Protein AF-A0AAR5PBX4-F1 (afdb_monomer_lite)

Radius of gyration: 33.18 Å; chains: 1; bounding box: 90×48×96 Å

Organism: Dendroctonus ponderosae (NCBI:txid77166)

Secondary structure (DSSP, 8-state):
-HHHHHHHHHHHHHHHHHHHTTPPTTPPPPHHHHHHHHHHHHHHHHHHHHHHHHHHHHHT--PPP---SEEEEEEEETTTEEEEEEEEETTT-EEPPHHHHHHHHHHHTT-HHHHHHHHH--GGG-EEEEE-SB-SS-----HHHHHHHHHHHHSSS-EEEEEEEEEEEE-GGG-EEEEEEEEEEEEPSSS-HHHHHHHHHHH-SS---PPEEEEEEEESEEEE-TT--EEE--------TT-SS-----------TT-PPPPTTTEEEEEEEEEESSSEEEEEEE---TT-HHIIIIITT-TT--SSSEEEEE-

pLDDT: mean 83.47, std 14.55, range [31.22, 96.56]

Structure (mmCIF, N/CA/C/O backbone):
data_AF-A0AAR5PBX4-F1
#
_entry.id   AF-A0AAR5PBX4-F1
#
loop_
_atom_site.group_PDB
_atom_site.id
_atom_site.type_symbol
_atom_site.label_atom_id
_atom_site.label_alt_id
_atom_site.label_comp_id
_atom_site.label_asym_id
_atom_site.label_entity_id
_atom_site.label_seq_id
_atom_site.pdbx_PDB_ins_code
_atom_site.Cartn_x
_atom_site.Cartn_y
_atom_site.Cartn_z
_atom_site.occupancy
_atom_site.B_iso_or_equiv
_atom_site.auth_seq_id
_atom_site.auth_comp_id
_atom_site.auth_asym_id
_atom_site.auth_atom_id
_atom_site.pdbx_PDB_model_num
ATOM 1 N N . MET A 1 1 ? 57.661 30.282 -30.628 1.00 68.38 1 MET A N 1
ATOM 2 C CA . MET A 1 1 ? 58.617 29.907 -31.701 1.00 68.38 1 MET A CA 1
ATOM 3 C C . MET A 1 1 ? 58.304 28.512 -32.249 1.00 68.38 1 MET A C 1
ATOM 5 O O . MET A 1 1 ? 58.494 28.300 -33.437 1.00 68.38 1 MET A O 1
ATOM 9 N N . GLU A 1 2 ? 57.758 27.610 -31.424 1.00 81.94 2 GLU A N 1
ATOM 10 C CA . GLU A 1 2 ? 57.456 26.209 -31.765 1.00 81.94 2 GLU A CA 1
ATOM 11 C C . GLU A 1 2 ? 56.313 26.029 -32.789 1.00 81.94 2 GLU A C 1
ATOM 13 O O . GLU A 1 2 ? 56.504 25.307 -33.767 1.00 81.94 2 GLU A O 1
ATOM 18 N N . ASP A 1 3 ? 55.198 26.763 -32.681 1.00 84.25 3 ASP A N 1
ATOM 19 C CA . ASP A 1 3 ? 54.082 26.681 -33.655 1.00 84.25 3 ASP A CA 1
ATOM 20 C C . ASP A 1 3 ? 54.504 27.051 -35.090 1.00 84.25 3 ASP A C 1
ATOM 22 O O . ASP A 1 3 ? 54.085 26.452 -36.086 1.00 84.25 3 ASP A O 1
ATOM 26 N N . VAL A 1 4 ? 55.398 28.039 -35.206 1.00 88.44 4 VAL A N 1
ATOM 27 C CA . VAL A 1 4 ? 55.956 28.470 -36.497 1.00 88.44 4 VAL A CA 1
ATOM 28 C C . VAL A 1 4 ? 56.862 27.380 -37.072 1.00 88.44 4 VAL A C 1
ATOM 30 O O . VAL A 1 4 ? 56.845 27.135 -38.276 1.00 88.44 4 VAL A O 1
ATOM 33 N N . THR A 1 5 ? 57.628 26.683 -36.229 1.00 90.25 5 THR A N 1
ATOM 34 C CA . THR A 1 5 ? 58.467 25.565 -36.683 1.00 90.25 5 THR A CA 1
ATOM 35 C C . THR A 1 5 ? 57.659 24.320 -37.050 1.00 90.25 5 THR A C 1
ATOM 37 O O . THR A 1 5 ? 58.010 23.667 -38.031 1.00 90.25 5 THR A O 1
ATOM 40 N N . GLN A 1 6 ? 56.561 24.023 -36.344 1.00 91.31 6 GLN A N 1
ATOM 41 C CA . GLN A 1 6 ? 55.664 22.902 -36.659 1.00 91.31 6 GLN A CA 1
ATOM 42 C C . GLN A 1 6 ? 54.952 23.114 -37.998 1.00 91.31 6 GLN A C 1
ATOM 44 O O . GLN A 1 6 ? 55.042 22.273 -38.887 1.00 91.31 6 GLN A O 1
ATOM 49 N N . SER A 1 7 ? 54.353 24.288 -38.206 1.00 91.25 7 SER A N 1
ATOM 50 C CA . SER A 1 7 ? 53.682 24.611 -39.475 1.00 91.25 7 SER A CA 1
ATOM 51 C C . SER A 1 7 ? 54.636 24.632 -40.681 1.00 91.25 7 SER A C 1
ATOM 53 O O . SER A 1 7 ? 54.268 24.214 -41.783 1.00 91.25 7 SER A O 1
ATOM 55 N N . LEU A 1 8 ? 55.886 25.079 -40.493 1.00 92.31 8 LEU A N 1
ATOM 56 C CA . LEU A 1 8 ? 56.938 24.980 -41.514 1.00 92.31 8 LEU A CA 1
ATOM 57 C C . LEU A 1 8 ? 57.328 23.527 -41.809 1.00 92.31 8 LEU A C 1
ATOM 59 O O . LEU A 1 8 ? 57.584 23.186 -42.967 1.00 92.31 8 LEU A O 1
ATOM 63 N N . PHE A 1 9 ? 57.390 22.687 -40.778 1.00 93.06 9 PHE A N 1
ATOM 64 C CA . PHE A 1 9 ? 57.696 21.268 -40.912 1.00 93.06 9 PHE A CA 1
ATOM 65 C C . PHE A 1 9 ? 56.586 20.518 -41.660 1.00 93.06 9 PHE A C 1
ATOM 67 O O . PHE A 1 9 ? 56.889 19.813 -42.623 1.00 93.06 9 PHE A O 1
ATOM 74 N N . ASP A 1 10 ? 55.317 20.749 -41.317 1.00 92.88 10 ASP A N 1
ATOM 75 C CA . ASP A 1 10 ? 54.165 20.146 -42.002 1.00 92.88 10 ASP A CA 1
ATOM 76 C C . ASP A 1 10 ? 54.149 20.498 -43.492 1.00 92.88 10 ASP A C 1
ATOM 78 O O . ASP A 1 10 ? 53.984 19.625 -44.347 1.00 92.88 10 ASP A O 1
ATOM 82 N N . ARG A 1 11 ? 54.421 21.768 -43.826 1.00 91.56 11 ARG A N 1
ATOM 83 C CA . ARG A 1 11 ? 54.543 22.211 -45.222 1.00 91.56 11 ARG A CA 1
ATOM 84 C C . ARG A 1 11 ? 55.657 21.490 -45.972 1.00 91.56 11 ARG A C 1
ATOM 86 O O . ARG A 1 11 ? 55.451 21.093 -47.118 1.00 91.56 11 ARG A O 1
ATOM 93 N N . LYS A 1 12 ? 56.830 21.318 -45.354 1.00 92.56 12 LYS A N 1
ATOM 94 C CA . LYS A 1 12 ? 57.932 20.561 -45.969 1.00 92.56 12 LYS A CA 1
ATOM 95 C C . LYS A 1 12 ? 57.562 19.091 -46.161 1.00 92.56 12 LYS A C 1
ATOM 97 O O . LYS A 1 12 ? 57.815 18.543 -47.230 1.00 92.56 12 LYS A O 1
ATOM 102 N N . CYS A 1 13 ? 56.921 18.478 -45.167 1.00 91.25 13 CYS A N 1
ATOM 103 C CA . CYS A 1 13 ? 56.458 17.094 -45.242 1.00 91.25 13 CYS A CA 1
ATOM 104 C C . CYS A 1 13 ? 55.437 16.901 -46.377 1.00 91.25 13 CYS A C 1
ATOM 106 O O . CYS A 1 13 ? 55.539 15.943 -47.147 1.00 91.25 13 CYS A O 1
ATOM 108 N N . GLN A 1 14 ? 54.506 17.847 -46.548 1.00 88.81 14 GLN A N 1
ATOM 109 C CA . GLN A 1 14 ? 53.549 17.831 -47.655 1.00 88.81 14 GLN A CA 1
ATOM 110 C C . GLN A 1 14 ? 54.256 17.922 -49.015 1.00 88.81 14 GLN A C 1
ATOM 112 O O . GLN A 1 14 ? 53.964 17.122 -49.901 1.00 88.81 14 GLN A O 1
ATOM 117 N N . GLN A 1 15 ? 55.226 18.830 -49.169 1.00 87.06 15 GLN A N 1
ATOM 118 C CA . GLN A 1 15 ? 56.005 18.959 -50.407 1.00 87.06 15 GLN A CA 1
ATOM 119 C C . GLN A 1 15 ? 56.801 17.686 -50.732 1.00 87.06 15 GLN A C 1
ATOM 121 O O . GLN A 1 15 ? 56.813 17.244 -51.881 1.00 87.06 15 GLN A O 1
ATOM 126 N N . GLU A 1 16 ? 57.430 17.057 -49.734 1.00 89.00 16 GLU A N 1
ATOM 127 C CA . GLU A 1 16 ? 58.128 15.781 -49.931 1.00 89.00 16 GLU A CA 1
ATOM 128 C C . GLU A 1 16 ? 57.173 14.631 -50.277 1.00 89.00 16 GLU A C 1
ATOM 130 O O . GLU A 1 16 ? 57.507 13.774 -51.100 1.00 89.00 16 GLU A O 1
ATOM 135 N N . SER A 1 17 ? 55.990 14.593 -49.660 1.00 84.44 17 SER A N 1
ATOM 136 C CA . SER A 1 17 ? 54.954 13.595 -49.947 1.00 84.44 17 SER A CA 1
ATOM 137 C C . SER A 1 17 ? 54.417 13.733 -51.374 1.00 84.44 17 SER A C 1
ATOM 139 O O . SER A 1 17 ? 54.301 12.741 -52.100 1.00 84.44 17 SER A O 1
ATOM 141 N N . GLU A 1 18 ? 54.161 14.968 -51.811 1.00 82.81 18 GLU A N 1
ATOM 142 C CA . GLU A 1 18 ? 53.732 15.284 -53.174 1.00 82.81 18 GLU A CA 1
ATOM 143 C C . GLU A 1 18 ? 54.813 14.914 -54.199 1.00 82.81 18 GLU A C 1
ATOM 145 O O . GLU A 1 18 ? 54.495 14.288 -55.214 1.00 82.81 18 GLU A O 1
ATOM 150 N N . ALA A 1 19 ? 56.088 15.196 -53.897 1.00 81.69 19 ALA A N 1
ATOM 151 C CA . ALA A 1 19 ? 57.225 14.837 -54.745 1.00 81.69 19 ALA A CA 1
ATOM 152 C C . ALA A 1 19 ? 57.399 13.315 -54.898 1.00 81.69 19 ALA A C 1
ATOM 154 O O . ALA A 1 19 ? 57.676 12.835 -55.994 1.00 81.69 19 ALA A O 1
ATOM 155 N N . LYS A 1 20 ? 57.194 12.533 -53.828 1.00 83.44 20 LYS A N 1
ATOM 156 C CA . LYS A 1 20 ? 57.260 11.058 -53.873 1.00 83.44 20 LYS A CA 1
ATOM 157 C C . LYS A 1 20 ? 56.093 10.433 -54.645 1.00 83.44 20 LYS A C 1
ATOM 159 O O . LYS A 1 20 ? 56.244 9.346 -55.1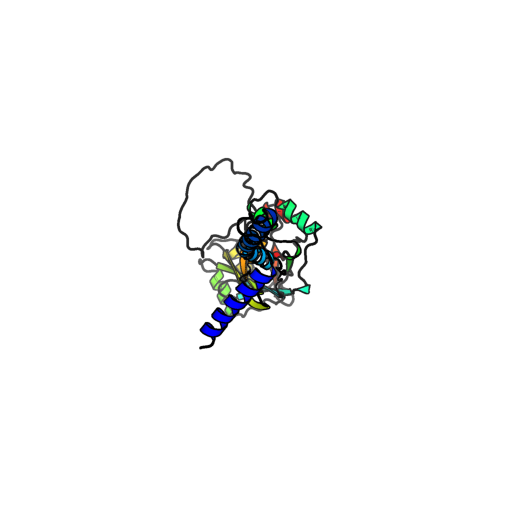98 1.00 83.44 20 LYS A O 1
ATOM 164 N N . CYS A 1 21 ? 54.936 11.096 -54.695 1.00 73.94 21 CYS A N 1
ATOM 165 C CA . CYS A 1 21 ? 53.724 10.551 -55.311 1.00 73.94 21 CYS A CA 1
ATOM 166 C C . CYS A 1 21 ? 53.646 10.689 -56.847 1.00 73.94 21 CYS A C 1
ATOM 168 O O . CYS A 1 21 ? 52.653 10.219 -57.401 1.00 73.94 21 CYS A O 1
ATOM 170 N N . ASN A 1 22 ? 54.630 11.300 -57.532 1.00 65.56 22 ASN A N 1
ATOM 171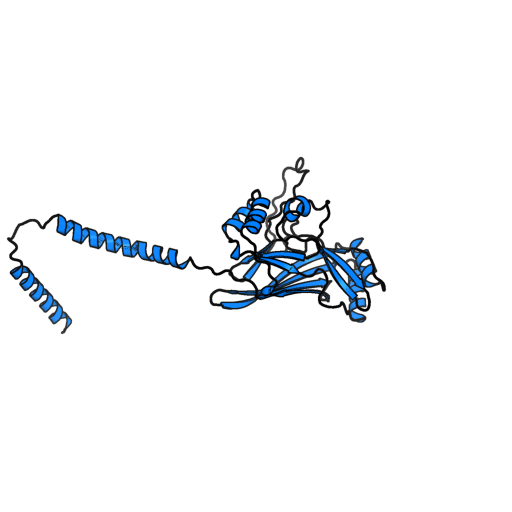 C CA . ASN A 1 22 ? 54.742 11.412 -59.005 1.00 65.56 22 ASN A CA 1
ATOM 172 C C . ASN A 1 22 ? 53.392 11.537 -59.751 1.00 65.56 22 ASN A C 1
ATOM 174 O O . ASN A 1 22 ? 53.111 10.799 -60.698 1.00 65.56 22 ASN A O 1
ATOM 178 N N . ARG A 1 23 ? 52.519 12.455 -59.316 1.00 67.75 23 ARG A N 1
ATOM 179 C CA . ARG A 1 23 ? 51.223 12.680 -59.972 1.00 67.75 23 ARG A CA 1
ATOM 180 C C . ARG A 1 23 ? 51.399 13.652 -61.146 1.00 67.75 23 ARG A C 1
ATOM 182 O O . ARG A 1 23 ? 51.867 14.765 -60.916 1.00 67.75 23 ARG A O 1
ATOM 189 N N . PRO A 1 24 ? 51.022 13.290 -62.386 1.00 71.75 24 PRO A N 1
ATOM 190 C CA . PRO A 1 24 ? 51.078 14.219 -63.512 1.00 71.75 24 PRO A CA 1
ATOM 191 C C . PRO A 1 24 ? 50.060 15.354 -63.321 1.00 71.75 24 PRO A C 1
ATOM 193 O O . PRO A 1 24 ? 48.885 15.119 -63.020 1.00 71.75 24 PRO A O 1
ATOM 196 N N . SER A 1 25 ? 50.509 16.595 -63.500 1.00 71.12 25 SER A N 1
ATOM 197 C CA . SER A 1 25 ? 49.666 17.787 -63.382 1.00 71.12 25 SER A CA 1
ATOM 198 C C . SER A 1 25 ? 48.485 17.729 -64.359 1.00 71.12 25 SER A C 1
ATOM 200 O O . SER A 1 25 ? 48.672 17.513 -65.553 1.00 71.12 25 SER A O 1
ATOM 202 N N . GLY A 1 26 ? 47.262 17.934 -63.856 1.00 72.88 26 GLY A N 1
ATOM 203 C CA . GLY A 1 26 ? 46.041 18.017 -64.672 1.00 72.88 26 GLY A CA 1
ATOM 204 C C . GLY A 1 26 ? 45.193 16.741 -64.767 1.00 72.88 26 GLY A C 1
ATOM 205 O O . GLY A 1 26 ? 44.156 16.771 -65.426 1.00 72.88 26 GLY A O 1
ATOM 206 N N . GLN A 1 27 ? 45.566 15.636 -64.108 1.00 74.62 27 GLN A N 1
ATOM 207 C CA . GLN A 1 27 ? 44.708 14.442 -64.058 1.00 74.62 27 GLN A CA 1
ATOM 208 C C . GLN A 1 27 ? 43.615 14.541 -62.975 1.00 74.62 27 GLN A C 1
ATOM 210 O O . GLN A 1 27 ? 43.890 14.970 -61.850 1.00 74.62 27 GLN A O 1
ATOM 215 N N . PRO A 1 28 ? 42.366 14.124 -63.271 1.00 76.00 28 PRO A N 1
ATOM 216 C CA . PRO A 1 28 ? 41.294 14.115 -62.288 1.00 76.00 28 PRO A CA 1
ATOM 217 C C . PRO A 1 28 ? 41.555 13.053 -61.216 1.00 76.00 28 PRO A C 1
ATOM 219 O O . PRO A 1 28 ? 41.910 11.916 -61.507 1.00 76.00 28 PRO A O 1
ATOM 222 N N . TYR A 1 29 ? 41.320 13.412 -59.956 1.00 75.06 29 TYR A N 1
ATOM 223 C CA . TYR A 1 29 ? 41.393 12.456 -58.853 1.00 75.06 29 TYR A CA 1
ATOM 224 C C . TYR A 1 29 ? 40.363 11.332 -59.011 1.00 75.06 29 TYR A C 1
ATOM 226 O O . TYR A 1 29 ? 39.212 11.601 -59.382 1.00 75.06 29 TYR A O 1
ATOM 234 N N . ASN A 1 30 ? 40.758 10.106 -58.656 1.00 82.56 30 ASN A N 1
ATOM 235 C CA . ASN A 1 30 ? 39.912 8.918 -58.735 1.00 82.56 30 ASN A CA 1
ATOM 236 C C . ASN A 1 30 ? 38.567 9.147 -58.033 1.00 82.56 30 ASN A C 1
ATOM 238 O O . ASN A 1 30 ? 38.501 9.523 -56.859 1.00 82.56 30 ASN A O 1
ATOM 242 N N . ARG A 1 31 ? 37.476 8.897 -58.767 1.00 86.19 31 ARG A N 1
ATOM 243 C CA . ARG A 1 31 ? 36.103 9.074 -58.273 1.00 86.19 31 ARG A CA 1
ATOM 244 C C . ARG A 1 31 ? 35.842 8.254 -57.006 1.00 86.19 31 ARG A C 1
ATOM 246 O O . ARG A 1 31 ? 35.174 8.741 -56.100 1.00 86.19 31 ARG A O 1
ATOM 253 N N . THR A 1 32 ? 36.404 7.050 -56.931 1.00 87.69 32 THR A N 1
ATOM 254 C CA . THR A 1 32 ? 36.305 6.149 -55.775 1.00 87.69 32 THR A CA 1
ATOM 255 C C . THR A 1 32 ? 36.906 6.767 -54.520 1.00 87.69 32 THR A C 1
ATOM 257 O O . THR A 1 32 ? 36.264 6.784 -53.477 1.00 87.69 32 THR A O 1
ATOM 260 N N . THR A 1 33 ? 38.099 7.350 -54.622 1.00 86.81 33 THR A N 1
ATOM 261 C CA . THR A 1 33 ? 38.780 7.938 -53.468 1.00 86.81 33 THR A CA 1
ATOM 262 C C . THR A 1 33 ? 38.102 9.234 -53.006 1.00 86.81 33 THR A C 1
ATOM 264 O O . THR A 1 33 ? 38.006 9.474 -51.807 1.00 86.81 33 THR A O 1
ATOM 267 N N . LYS A 1 34 ? 37.534 10.028 -53.928 1.00 88.31 34 LYS A N 1
ATOM 268 C CA . LYS A 1 34 ? 36.665 11.176 -53.590 1.00 88.31 34 LYS A CA 1
ATOM 269 C C . LYS A 1 34 ? 35.431 10.748 -52.793 1.00 88.31 34 LYS A C 1
ATOM 271 O O . LYS A 1 34 ? 35.112 11.368 -51.782 1.00 88.31 34 LYS A O 1
ATOM 276 N N . LEU A 1 35 ? 34.757 9.691 -53.245 1.00 92.62 35 LEU A N 1
ATOM 277 C CA . LEU A 1 35 ? 33.556 9.181 -52.590 1.00 92.62 35 LEU A CA 1
ATOM 278 C C . LEU A 1 35 ? 33.870 8.542 -51.233 1.00 92.62 35 LEU A C 1
ATOM 280 O O . LEU A 1 35 ? 33.089 8.704 -50.308 1.00 92.62 35 LEU A O 1
ATOM 284 N N . LEU A 1 36 ? 35.016 7.870 -51.093 1.00 95.06 36 LEU A N 1
ATOM 285 C CA . LEU A 1 36 ? 35.439 7.269 -49.827 1.00 95.06 36 LEU A CA 1
ATOM 286 C C . LEU A 1 36 ? 35.757 8.338 -48.780 1.00 95.06 36 LEU A C 1
ATOM 288 O O . LEU A 1 36 ? 35.242 8.261 -47.672 1.00 95.06 36 LEU A O 1
ATOM 292 N N . VAL A 1 37 ? 36.553 9.357 -49.129 1.00 94.12 37 VAL A N 1
ATOM 293 C CA . VAL A 1 37 ? 36.900 10.436 -48.187 1.00 94.12 37 VAL A CA 1
ATOM 294 C C . VAL A 1 37 ? 35.655 11.238 -47.801 1.00 94.12 37 VAL A C 1
ATOM 296 O O . VAL A 1 37 ? 35.414 11.459 -46.618 1.00 94.12 37 VAL A O 1
ATOM 299 N N . GLY A 1 38 ? 34.827 11.623 -48.779 1.00 94.69 38 GLY A N 1
ATOM 300 C CA . GLY A 1 38 ? 33.575 12.334 -48.508 1.00 94.69 38 GLY A CA 1
ATOM 301 C C . GLY A 1 38 ? 32.567 11.485 -47.729 1.00 94.69 38 GLY A C 1
ATOM 302 O O . GLY A 1 38 ? 31.945 11.978 -46.795 1.00 94.69 38 GLY A O 1
ATOM 303 N N . GLY A 1 39 ? 32.445 10.201 -48.069 1.00 95.94 39 GLY A N 1
ATOM 304 C CA . GLY A 1 39 ? 31.554 9.255 -47.402 1.00 95.94 39 GLY A CA 1
ATOM 305 C C . GLY A 1 39 ? 31.975 8.956 -45.968 1.00 95.94 39 GLY A C 1
ATOM 306 O O . GLY A 1 39 ? 31.119 8.899 -45.094 1.00 95.94 39 GLY A O 1
ATOM 307 N N . LEU A 1 40 ? 33.278 8.838 -45.699 1.00 96.25 40 LEU A N 1
ATOM 308 C CA . LEU A 1 40 ? 33.800 8.658 -44.345 1.00 96.25 40 LEU A CA 1
ATOM 309 C C . LEU A 1 40 ? 33.544 9.899 -43.482 1.00 96.25 40 LEU A C 1
ATOM 311 O O . LEU A 1 40 ? 33.076 9.760 -42.357 1.00 96.25 40 LEU A O 1
ATOM 315 N N . LEU A 1 41 ? 33.772 11.104 -44.016 1.00 96.12 41 LEU A N 1
ATOM 316 C CA . LEU A 1 41 ? 33.452 12.350 -43.307 1.00 96.12 41 LEU A CA 1
ATOM 317 C C . LEU A 1 41 ? 31.948 12.489 -43.043 1.00 96.12 41 LEU A C 1
ATOM 319 O O . LEU A 1 41 ? 31.546 12.857 -41.942 1.00 96.12 41 LEU A O 1
ATOM 323 N N . PHE A 1 42 ? 31.116 12.158 -44.031 1.00 96.38 42 PHE A N 1
ATOM 324 C CA . PHE A 1 42 ? 29.662 12.193 -43.895 1.00 96.38 42 PHE A CA 1
ATOM 325 C C . PHE A 1 42 ? 29.152 11.164 -42.877 1.00 96.38 42 PHE A C 1
ATOM 327 O O . PHE A 1 42 ? 28.313 11.489 -42.040 1.00 96.38 42 PHE A O 1
ATOM 334 N N . MET A 1 43 ? 29.693 9.944 -42.898 1.00 96.00 43 MET A N 1
ATOM 335 C CA . MET A 1 43 ? 29.360 8.897 -41.933 1.00 96.00 43 MET A CA 1
ATOM 336 C C . MET A 1 43 ? 29.769 9.300 -40.516 1.00 96.00 43 MET A C 1
ATOM 338 O O . MET A 1 43 ? 28.950 9.181 -39.611 1.00 96.00 43 MET A O 1
ATOM 342 N N . LEU A 1 44 ? 30.982 9.832 -40.323 1.00 96.00 44 LEU A N 1
ATOM 343 C CA . LEU A 1 44 ? 31.431 10.320 -39.015 1.00 96.00 44 LEU A CA 1
ATOM 344 C C . LEU A 1 44 ? 30.513 11.421 -38.480 1.00 96.00 44 LEU A C 1
ATOM 346 O O . LEU A 1 44 ? 30.146 11.383 -37.310 1.00 96.00 44 LEU A O 1
ATOM 350 N N . LEU A 1 45 ? 30.091 12.353 -39.338 1.00 96.00 45 LEU A N 1
ATOM 351 C CA . LEU A 1 45 ? 29.151 13.408 -38.962 1.00 96.00 45 LEU A CA 1
ATOM 352 C C . LEU A 1 45 ? 27.810 12.825 -38.503 1.00 96.00 45 LEU A C 1
ATOM 354 O O . LEU A 1 45 ? 27.314 13.198 -37.442 1.00 96.00 45 LEU A O 1
ATOM 358 N N . ILE A 1 46 ? 27.244 11.880 -39.261 1.00 96.44 46 ILE A N 1
ATOM 359 C CA . ILE A 1 46 ? 26.015 11.180 -38.865 1.00 96.44 46 ILE A CA 1
ATOM 360 C C . ILE A 1 46 ? 26.222 10.445 -37.541 1.00 96.44 46 ILE A C 1
ATOM 362 O O . ILE A 1 46 ? 25.379 10.533 -36.652 1.00 96.44 46 ILE A O 1
ATOM 366 N N . MET A 1 47 ? 27.344 9.745 -37.381 1.00 95.25 47 MET A N 1
ATOM 367 C CA . MET A 1 47 ? 27.641 8.999 -36.166 1.00 95.25 47 MET A CA 1
ATOM 368 C C . MET A 1 47 ? 27.712 9.934 -34.956 1.00 95.25 47 MET A C 1
ATOM 370 O O . MET A 1 47 ? 27.077 9.639 -33.956 1.00 95.25 47 MET A O 1
ATOM 374 N N . THR A 1 48 ? 28.384 11.086 -35.034 1.00 94.94 48 THR A N 1
ATOM 375 C CA . THR A 1 48 ? 28.425 12.051 -33.919 1.00 94.94 48 THR A CA 1
ATOM 376 C C . THR A 1 48 ? 27.039 12.576 -33.538 1.00 94.94 48 THR A C 1
ATOM 378 O O . THR A 1 48 ? 26.810 12.864 -32.366 1.00 94.94 48 THR A O 1
ATOM 381 N N . LEU A 1 49 ? 26.105 12.666 -34.490 1.00 94.81 49 LEU A N 1
ATOM 382 C CA . LEU A 1 49 ? 24.729 13.080 -34.212 1.00 94.81 49 LEU A CA 1
ATOM 383 C C . LEU A 1 49 ? 23.871 11.949 -33.634 1.00 94.81 49 LEU A C 1
ATOM 385 O O . LEU A 1 49 ? 23.131 12.195 -32.691 1.00 94.81 49 LEU A O 1
ATOM 389 N N . ILE A 1 50 ? 23.953 10.725 -34.168 1.00 94.50 50 ILE A N 1
ATOM 390 C CA . ILE A 1 50 ? 23.057 9.619 -33.776 1.00 94.50 50 ILE A CA 1
ATOM 391 C C . ILE A 1 50 ? 23.612 8.815 -32.587 1.00 94.50 50 ILE A C 1
ATOM 393 O O . ILE A 1 50 ? 22.855 8.357 -31.736 1.00 94.50 50 ILE A O 1
ATOM 397 N N . PHE A 1 51 ? 24.931 8.667 -32.471 1.00 93.88 51 PHE A N 1
ATOM 398 C CA . PHE A 1 51 ? 25.580 7.959 -31.364 1.00 93.88 51 PHE A CA 1
ATOM 399 C C . PHE A 1 51 ? 25.146 8.419 -29.960 1.00 93.88 51 PHE A C 1
ATOM 401 O O . PHE A 1 51 ? 24.857 7.540 -29.146 1.00 93.88 51 PHE A O 1
ATOM 408 N N . PRO A 1 52 ? 25.028 9.728 -29.640 1.00 89.94 52 PRO A N 1
ATOM 409 C CA . PRO A 1 52 ? 24.525 10.141 -28.329 1.00 89.94 52 PRO A CA 1
ATOM 410 C C . PRO A 1 52 ? 23.085 9.668 -28.067 1.00 89.94 52 PRO A C 1
ATOM 412 O O . PRO A 1 52 ? 22.781 9.278 -26.942 1.00 89.94 52 PRO A O 1
ATOM 415 N N . PHE A 1 53 ? 22.221 9.608 -29.087 1.00 89.50 53 PHE A N 1
ATOM 416 C CA . PHE A 1 53 ? 20.868 9.056 -28.943 1.00 89.50 53 PHE A CA 1
ATOM 417 C C . PHE A 1 53 ? 20.881 7.540 -28.729 1.00 89.50 53 PHE A C 1
ATOM 419 O O . PHE A 1 53 ? 20.135 7.037 -27.891 1.00 89.50 53 PHE A O 1
ATOM 426 N N . PHE A 1 54 ? 21.763 6.811 -29.420 1.00 88.06 54 PHE A N 1
ATOM 427 C CA . PHE A 1 54 ? 21.945 5.377 -29.178 1.00 88.06 54 PHE A CA 1
ATOM 428 C C . PHE A 1 54 ? 22.402 5.093 -27.744 1.00 88.06 54 PHE A C 1
ATOM 430 O O . PHE A 1 54 ? 21.864 4.194 -27.100 1.00 88.06 54 PHE A O 1
ATOM 437 N N . LEU A 1 55 ? 23.354 5.871 -27.219 1.00 87.06 55 LEU A N 1
ATOM 438 C CA . LEU A 1 55 ? 23.800 5.726 -25.831 1.00 87.06 55 LEU A CA 1
ATOM 439 C C . LEU A 1 55 ? 22.686 6.043 -24.828 1.00 87.06 55 LEU A C 1
ATOM 441 O O . LEU A 1 55 ? 22.525 5.311 -23.853 1.00 87.06 55 LEU A O 1
ATOM 445 N N . PHE A 1 56 ? 21.895 7.089 -25.075 1.00 84.31 56 PHE A N 1
ATOM 446 C CA . PHE A 1 56 ? 20.753 7.422 -24.222 1.00 84.31 56 PHE A CA 1
ATOM 447 C C . PHE A 1 56 ? 19.701 6.302 -24.207 1.00 84.31 56 PHE A C 1
ATOM 449 O O . PHE A 1 56 ? 19.208 5.923 -23.143 1.00 84.31 56 PHE A O 1
ATOM 456 N N . SER A 1 57 ? 19.423 5.708 -25.372 1.00 81.00 57 SER A N 1
ATOM 457 C CA . SER A 1 57 ? 18.526 4.555 -25.483 1.00 81.00 57 SER A CA 1
ATOM 458 C C . SER A 1 57 ? 19.043 3.340 -24.710 1.00 81.00 57 SER A C 1
ATOM 460 O O . SER A 1 57 ? 18.249 2.644 -24.092 1.00 81.00 57 SER A O 1
ATOM 462 N N . LEU A 1 58 ? 20.356 3.088 -24.712 1.00 76.88 58 LEU A N 1
ATOM 463 C CA . LEU A 1 58 ? 20.958 1.975 -23.969 1.00 76.88 58 LEU A CA 1
ATOM 464 C C . LEU A 1 58 ? 20.923 2.207 -22.452 1.00 76.88 58 LEU A C 1
ATOM 466 O O . LEU A 1 58 ? 20.660 1.272 -21.694 1.00 76.88 58 LEU A O 1
ATOM 470 N N . SER A 1 59 ? 21.140 3.449 -22.010 1.00 66.56 59 SER A N 1
ATOM 471 C CA . SER A 1 59 ? 21.192 3.814 -20.587 1.00 66.56 59 SER A CA 1
ATOM 472 C C . SER A 1 59 ? 19.867 3.617 -19.842 1.00 66.56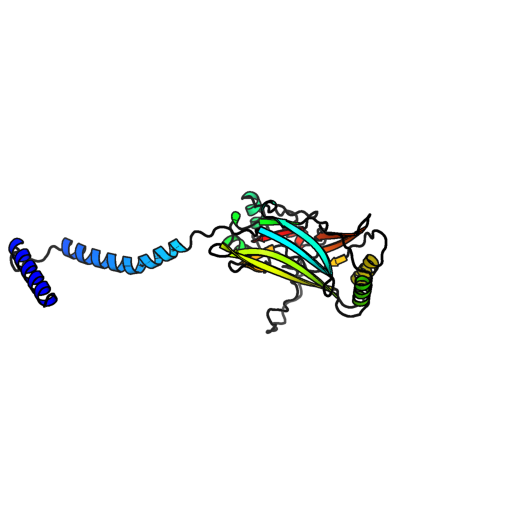 59 SER A C 1
ATOM 474 O O . SER A 1 59 ? 19.875 3.582 -18.615 1.00 66.56 59 SER A O 1
ATOM 476 N N . SER A 1 60 ? 18.742 3.486 -20.546 1.00 59.28 60 SER A N 1
ATOM 477 C CA . SER A 1 60 ? 17.414 3.358 -19.928 1.00 59.28 60 SER A CA 1
ATOM 478 C C . SER A 1 60 ? 17.005 1.907 -19.625 1.00 59.28 60 SER A C 1
ATOM 480 O O . SER A 1 60 ? 15.866 1.670 -19.239 1.00 59.28 60 SER A O 1
ATOM 482 N N . THR A 1 6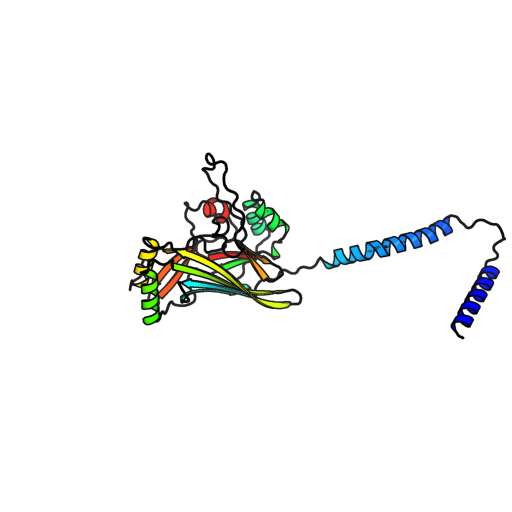1 ? 17.899 0.923 -19.791 1.00 54.81 61 THR A N 1
ATOM 483 C CA . THR A 1 61 ? 17.476 -0.482 -19.994 1.00 54.81 61 THR A CA 1
ATOM 484 C C . THR A 1 61 ? 17.754 -1.454 -18.841 1.00 54.81 61 THR A C 1
ATOM 486 O O . THR A 1 61 ? 17.686 -2.660 -19.046 1.00 54.81 61 THR A O 1
ATOM 489 N N . VAL A 1 62 ? 18.044 -1.001 -17.617 1.00 55.22 62 VAL A N 1
ATOM 490 C CA . VAL A 1 62 ? 18.141 -1.933 -16.471 1.00 55.22 62 VAL A CA 1
ATOM 491 C C . VAL A 1 62 ? 17.499 -1.327 -15.224 1.00 55.22 62 VAL A C 1
ATOM 493 O O . VAL A 1 62 ? 18.179 -0.858 -14.315 1.00 55.22 62 VAL A O 1
ATOM 496 N N . GLY A 1 63 ? 16.166 -1.298 -15.198 1.00 64.94 63 GLY A N 1
ATOM 497 C CA . GLY A 1 63 ? 15.429 -1.181 -13.940 1.00 64.94 63 GLY A CA 1
ATOM 498 C C . GLY A 1 63 ? 15.462 -2.532 -13.229 1.00 64.94 63 GLY A C 1
ATOM 499 O O . GLY A 1 63 ? 15.186 -3.549 -13.857 1.00 64.94 63 GLY A O 1
ATOM 500 N N . ILE A 1 64 ? 15.858 -2.550 -11.959 1.00 75.69 64 ILE A N 1
ATOM 501 C CA . ILE A 1 64 ? 15.743 -3.727 -11.091 1.00 75.69 64 ILE A CA 1
ATOM 502 C C . ILE A 1 64 ? 14.507 -3.494 -10.226 1.00 75.69 64 ILE A C 1
ATOM 504 O O . ILE A 1 64 ? 14.403 -2.418 -9.638 1.00 75.69 64 ILE A O 1
ATOM 508 N N . ALA A 1 65 ? 13.618 -4.483 -10.129 1.00 81.62 65 ALA A N 1
ATOM 509 C CA . ALA A 1 65 ? 12.444 -4.419 -9.266 1.00 81.62 65 ALA A CA 1
ATOM 510 C C . ALA A 1 65 ? 12.855 -4.165 -7.802 1.00 81.62 65 ALA A C 1
ATOM 512 O O . ALA A 1 65 ? 13.665 -4.900 -7.217 1.00 81.62 65 ALA A O 1
ATOM 513 N N . THR A 1 66 ? 12.312 -3.109 -7.196 1.00 85.19 66 THR A N 1
ATOM 514 C CA . THR A 1 66 ? 12.607 -2.718 -5.811 1.00 85.19 66 THR A CA 1
ATOM 515 C C . THR A 1 66 ? 11.417 -3.010 -4.913 1.00 85.19 66 THR A C 1
ATOM 517 O O . THR A 1 66 ? 10.502 -2.206 -4.799 1.00 85.19 66 THR A O 1
ATOM 520 N N . LEU A 1 67 ? 11.459 -4.153 -4.233 1.00 88.44 67 LEU A N 1
ATOM 521 C CA . LEU A 1 67 ? 10.427 -4.538 -3.270 1.00 88.44 67 LEU A CA 1
ATOM 522 C C . LEU A 1 67 ? 10.705 -3.927 -1.887 1.00 88.44 67 LEU A C 1
ATOM 524 O O . LEU A 1 67 ? 11.869 -3.914 -1.457 1.00 88.44 67 LEU A O 1
ATOM 528 N N . PRO A 1 68 ? 9.669 -3.487 -1.149 1.00 89.75 68 PRO A N 1
ATOM 529 C CA . PRO A 1 68 ? 9.841 -2.986 0.207 1.00 89.75 68 PRO A CA 1
ATOM 530 C C . PRO A 1 68 ? 10.347 -4.089 1.145 1.00 89.75 68 PRO A C 1
ATOM 532 O O . PRO A 1 68 ? 10.003 -5.265 1.022 1.00 89.75 68 PRO A O 1
ATOM 535 N N . HIS A 1 69 ? 11.190 -3.713 2.109 1.00 87.94 69 HIS A N 1
ATOM 536 C CA . HIS A 1 69 ? 11.763 -4.679 3.054 1.00 87.94 69 HIS A CA 1
ATOM 537 C C . HIS A 1 69 ? 10.757 -5.138 4.122 1.00 87.94 69 HIS A C 1
ATOM 539 O O . HIS A 1 69 ? 10.741 -6.309 4.510 1.00 87.94 69 HIS A O 1
ATOM 545 N N . LYS A 1 70 ? 9.936 -4.198 4.593 1.00 92.19 70 LYS A N 1
ATOM 546 C CA . LYS A 1 70 ? 8.882 -4.385 5.587 1.00 92.19 70 LYS A CA 1
ATOM 547 C C . LYS A 1 70 ? 7.702 -3.503 5.188 1.00 92.19 70 LYS A C 1
ATOM 549 O O . LYS A 1 70 ? 7.916 -2.356 4.792 1.00 92.19 70 LYS A O 1
ATOM 554 N N . LEU A 1 71 ? 6.501 -4.050 5.307 1.00 95.38 71 LEU A N 1
ATOM 555 C CA . LEU A 1 71 ? 5.225 -3.359 5.161 1.00 95.38 71 LEU A CA 1
ATOM 556 C C . LEU A 1 71 ? 4.465 -3.500 6.475 1.00 95.38 71 LEU A C 1
ATOM 558 O O . LEU A 1 71 ? 4.207 -4.615 6.926 1.00 95.38 71 LEU A O 1
ATOM 562 N N . GLU A 1 72 ? 4.130 -2.383 7.098 1.00 96.12 72 GLU A N 1
ATOM 563 C CA . GLU A 1 72 ? 3.433 -2.327 8.377 1.00 96.12 72 GLU A CA 1
ATOM 564 C C . GLU A 1 72 ? 2.096 -1.625 8.190 1.00 96.12 72 GLU A C 1
ATOM 566 O O . GLU A 1 72 ? 2.044 -0.492 7.729 1.00 96.12 72 GLU A O 1
ATOM 571 N N . LEU A 1 73 ? 1.023 -2.328 8.520 1.00 96.25 73 LEU A N 1
ATOM 572 C CA . LEU A 1 73 ? -0.341 -1.846 8.483 1.00 96.25 73 LEU A CA 1
ATOM 573 C C . LEU A 1 73 ? -0.782 -1.502 9.905 1.00 96.25 73 LEU A C 1
ATOM 575 O O . LEU A 1 73 ? -0.798 -2.368 10.786 1.00 96.25 73 LEU A O 1
ATOM 579 N N . ALA A 1 74 ? -1.204 -0.260 10.096 1.00 95.75 74 ALA A N 1
ATOM 580 C CA . ALA A 1 74 ? -1.781 0.225 11.335 1.00 95.75 74 ALA A CA 1
ATOM 581 C C . ALA A 1 74 ? -3.155 0.845 11.073 1.00 95.75 74 ALA A C 1
ATOM 583 O O . ALA A 1 74 ? -3.344 1.568 10.095 1.00 95.75 74 ALA A O 1
ATOM 584 N N . ILE A 1 75 ? -4.114 0.588 11.963 1.00 94.56 75 ILE A N 1
ATOM 585 C CA . ILE A 1 75 ? -5.388 1.316 11.973 1.00 94.56 75 ILE A CA 1
ATOM 586 C C . ILE A 1 75 ? -5.503 2.081 13.279 1.00 94.56 75 ILE A C 1
ATOM 588 O O . ILE A 1 75 ? -5.334 1.524 14.369 1.00 94.56 75 ILE A O 1
ATOM 592 N N . TYR A 1 76 ? -5.819 3.359 13.138 1.00 92.75 76 TYR A N 1
ATOM 593 C CA . TYR A 1 76 ? -6.091 4.292 14.209 1.00 92.75 76 TYR A CA 1
ATOM 594 C C . TYR A 1 76 ? -7.584 4.589 14.266 1.00 92.75 76 TYR A C 1
ATOM 596 O O . TYR A 1 76 ? -8.258 4.729 13.245 1.00 92.75 76 TYR A O 1
ATOM 604 N N . MET A 1 77 ? -8.079 4.688 15.487 1.00 89.88 77 MET A N 1
ATOM 605 C CA . MET A 1 77 ? -9.448 5.015 15.834 1.00 89.88 77 MET A CA 1
ATOM 606 C C . MET A 1 77 ? -9.443 6.383 16.528 1.00 89.88 77 MET A C 1
ATOM 608 O O . MET A 1 77 ? -8.751 6.564 17.536 1.00 89.88 77 MET A O 1
ATOM 612 N N . GLY A 1 78 ? -10.189 7.348 15.987 1.00 85.12 78 GLY A N 1
ATOM 613 C CA . GLY A 1 78 ? -10.222 8.718 16.494 1.00 85.12 78 GLY A CA 1
ATOM 614 C C . GLY A 1 78 ? -8.862 9.422 16.400 1.00 85.12 78 GLY A C 1
ATOM 615 O O . GLY A 1 78 ? -8.095 9.224 15.458 1.00 85.12 78 GLY A O 1
ATOM 616 N N . ARG A 1 79 ? -8.541 10.261 17.394 1.00 76.69 79 ARG A N 1
ATOM 617 C CA . ARG A 1 79 ? -7.397 11.192 17.323 1.00 76.69 79 ARG A CA 1
ATOM 618 C C . ARG A 1 79 ? -6.013 10.539 17.384 1.00 76.69 79 ARG A C 1
ATOM 620 O O . ARG A 1 79 ? -5.067 11.140 16.882 1.00 76.69 79 ARG A O 1
ATOM 627 N N . SER A 1 80 ? -5.854 9.357 17.987 1.00 68.81 80 SER A N 1
ATOM 628 C CA . SER A 1 80 ? -4.523 8.722 18.104 1.00 68.81 80 SER A CA 1
ATOM 629 C C . SER A 1 80 ? -4.497 7.287 18.649 1.00 68.81 80 SER 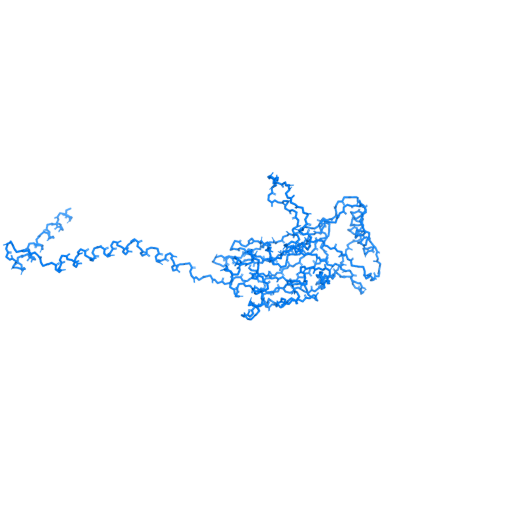A C 1
ATOM 631 O O . SER A 1 80 ? -3.410 6.751 18.872 1.00 68.81 80 SER A O 1
ATOM 633 N N . GLN A 1 81 ? -5.638 6.620 18.861 1.00 87.56 81 GLN A N 1
ATOM 634 C CA . GLN A 1 81 ? -5.619 5.265 19.415 1.00 87.56 81 GLN A CA 1
ATOM 635 C C . GLN A 1 81 ? -5.358 4.238 18.314 1.00 87.56 81 GLN A C 1
ATOM 637 O O . GLN A 1 81 ? -6.231 3.964 17.495 1.00 87.56 81 GLN A O 1
ATOM 642 N N . GLN A 1 82 ? -4.183 3.610 18.326 1.00 92.44 82 GLN A N 1
ATOM 643 C CA . GLN A 1 82 ? -3.920 2.455 17.471 1.00 92.44 82 GLN A CA 1
ATOM 644 C C . GLN A 1 82 ? -4.715 1.247 17.981 1.00 92.44 82 GLN A C 1
ATOM 646 O O . GLN A 1 82 ? -4.643 0.891 19.163 1.00 92.44 82 GLN A O 1
ATOM 651 N N . ILE A 1 83 ? -5.502 0.641 17.098 1.00 92.69 83 ILE A N 1
ATOM 652 C CA . ILE A 1 83 ? -6.352 -0.518 17.406 1.00 92.69 83 ILE A CA 1
ATOM 653 C C . ILE A 1 83 ? -5.867 -1.790 16.715 1.00 92.69 83 ILE A C 1
ATOM 655 O O . ILE A 1 83 ? -6.111 -2.888 17.206 1.00 92.69 83 ILE A O 1
ATOM 659 N N . PHE A 1 84 ? -5.163 -1.655 15.596 1.00 94.69 84 PHE A N 1
ATOM 660 C CA . PHE A 1 84 ? -4.701 -2.783 14.807 1.00 94.69 84 PHE A CA 1
ATOM 661 C C . PHE A 1 84 ? -3.255 -2.565 14.385 1.00 94.69 84 PHE A C 1
ATOM 663 O O . PHE A 1 84 ? -2.875 -1.453 14.009 1.00 94.69 84 PHE A O 1
ATOM 670 N N . GLU A 1 85 ? -2.474 -3.636 14.435 1.00 95.50 85 GLU A N 1
ATOM 671 C CA . GLU A 1 85 ? -1.112 -3.685 13.924 1.00 95.50 85 GLU A CA 1
ATOM 672 C C . GLU A 1 85 ? -0.873 -5.036 13.253 1.00 95.50 85 GLU A C 1
ATOM 674 O O . GLU A 1 85 ? -1.081 -6.091 13.858 1.00 95.50 85 GLU A O 1
ATOM 679 N N . ALA A 1 86 ? -0.405 -5.011 12.012 1.00 95.94 86 ALA A N 1
ATOM 680 C CA . ALA A 1 86 ? 0.114 -6.187 11.334 1.00 95.94 86 ALA A CA 1
ATOM 681 C C . ALA A 1 86 ? 1.300 -5.786 10.467 1.00 95.94 86 ALA A C 1
ATOM 683 O O . ALA A 1 86 ? 1.305 -4.720 9.862 1.00 95.94 86 ALA A O 1
ATOM 684 N N . TYR A 1 87 ? 2.298 -6.652 10.349 1.00 95.50 87 TYR A N 1
ATOM 685 C CA . TYR A 1 87 ? 3.401 -6.421 9.427 1.00 95.50 87 TYR A CA 1
ATOM 686 C C . TYR A 1 87 ? 3.720 -7.666 8.613 1.00 95.50 87 TYR A C 1
ATOM 688 O O . TYR A 1 87 ? 3.469 -8.793 9.036 1.00 95.50 87 TYR A O 1
ATOM 696 N N . VAL A 1 88 ? 4.290 -7.430 7.440 1.00 95.50 88 VAL A N 1
ATOM 697 C CA . VAL A 1 88 ? 4.750 -8.444 6.493 1.00 95.50 88 VAL A CA 1
ATOM 698 C C . VAL A 1 88 ? 6.175 -8.072 6.110 1.00 95.50 88 VAL A C 1
ATOM 700 O O . VAL A 1 88 ? 6.493 -6.896 5.900 1.00 95.50 88 VAL A O 1
ATOM 703 N N . THR A 1 89 ? 7.064 -9.059 6.077 1.00 94.06 89 THR A N 1
ATOM 704 C CA . THR A 1 89 ? 8.458 -8.850 5.676 1.00 94.06 89 THR A CA 1
ATOM 705 C C . THR A 1 89 ? 8.680 -9.305 4.240 1.00 94.06 89 THR A C 1
ATOM 707 O O . THR A 1 89 ? 7.859 -10.015 3.667 1.00 94.06 89 THR A O 1
ATOM 710 N N . ARG A 1 90 ? 9.814 -8.931 3.641 1.00 91.00 90 ARG A N 1
ATOM 711 C CA . ARG A 1 90 ? 10.134 -9.288 2.251 1.00 91.00 90 ARG A CA 1
ATOM 712 C C . ARG A 1 90 ? 10.051 -10.791 1.948 1.00 91.00 90 ARG A C 1
ATOM 714 O O . ARG A 1 90 ? 9.748 -11.141 0.817 1.00 91.00 90 ARG A O 1
ATOM 721 N N . SER A 1 91 ? 10.340 -11.668 2.913 1.00 91.56 91 SER A N 1
ATOM 722 C CA . SER A 1 91 ? 10.247 -13.126 2.719 1.00 91.56 91 SER A CA 1
ATOM 723 C C . SER A 1 91 ? 8.815 -13.648 2.660 1.00 91.56 91 SER A C 1
ATOM 725 O O . SER A 1 91 ? 8.598 -14.738 2.141 1.00 91.56 91 SER A O 1
ATOM 727 N N . ASP A 1 92 ? 7.868 -12.884 3.198 1.00 93.38 92 ASP A N 1
ATOM 728 C CA . ASP A 1 92 ? 6.452 -13.238 3.266 1.00 93.38 92 ASP A CA 1
ATOM 729 C C . ASP A 1 92 ? 5.665 -12.655 2.077 1.00 93.38 92 ASP A C 1
ATOM 731 O O . ASP A 1 92 ? 4.493 -12.976 1.888 1.00 93.38 92 ASP A O 1
ATOM 735 N N . LEU A 1 93 ? 6.305 -11.793 1.273 1.00 94.12 93 LEU A N 1
ATOM 736 C CA . LEU A 1 93 ? 5.738 -11.272 0.033 1.00 94.12 93 LEU A CA 1
ATOM 737 C C . LEU A 1 93 ? 5.625 -12.388 -0.999 1.00 94.12 93 LEU A C 1
ATOM 739 O O . LEU A 1 93 ? 6.592 -13.101 -1.279 1.00 94.12 93 LEU A O 1
ATOM 743 N N . ILE A 1 94 ? 4.447 -12.500 -1.600 1.00 95.38 94 ILE A N 1
ATOM 744 C CA . ILE A 1 94 ? 4.175 -13.508 -2.616 1.00 95.38 94 ILE A CA 1
ATOM 745 C C . ILE A 1 94 ? 4.472 -12.881 -3.974 1.00 95.38 94 ILE A C 1
ATOM 747 O O . ILE A 1 94 ? 3.798 -11.945 -4.403 1.00 95.38 94 ILE A O 1
ATOM 751 N N . GLN A 1 95 ? 5.508 -13.391 -4.637 1.00 93.75 95 GLN A N 1
ATOM 752 C CA . GLN A 1 95 ? 5.796 -13.050 -6.027 1.00 93.75 95 GLN A CA 1
ATOM 753 C C . GLN A 1 95 ? 4.800 -13.762 -6.935 1.00 93.75 95 GLN A C 1
ATOM 755 O O . GLN A 1 95 ? 4.512 -14.944 -6.733 1.00 93.75 95 GLN A O 1
ATOM 760 N N . LEU A 1 96 ? 4.285 -13.039 -7.924 1.00 93.88 96 LEU A N 1
ATOM 761 C CA . LEU A 1 96 ? 3.387 -13.616 -8.912 1.00 93.88 96 LEU A CA 1
ATOM 762 C C . LEU A 1 96 ? 4.146 -14.565 -9.840 1.00 93.88 96 LEU A C 1
ATOM 764 O O . LEU A 1 96 ? 5.294 -14.315 -10.214 1.00 93.88 96 LEU A O 1
ATOM 768 N N . SER A 1 97 ? 3.491 -15.658 -10.220 1.00 95.12 97 SER A N 1
ATOM 769 C CA . SER A 1 97 ? 3.920 -16.458 -11.366 1.00 95.12 97 SER A CA 1
ATOM 770 C C . SER A 1 97 ? 3.433 -15.833 -12.677 1.00 95.12 97 SER A C 1
ATOM 772 O O . SER A 1 97 ? 2.514 -15.013 -12.680 1.00 95.12 97 SER A O 1
ATOM 774 N N . ASP A 1 98 ? 4.008 -16.248 -13.808 1.00 94.19 98 ASP A N 1
ATOM 775 C CA . ASP A 1 98 ? 3.530 -15.813 -15.129 1.00 94.19 98 ASP A CA 1
ATOM 776 C C . ASP A 1 98 ? 2.046 -16.177 -15.347 1.00 94.19 98 ASP A C 1
ATOM 778 O O . ASP A 1 98 ? 1.301 -15.420 -15.964 1.00 94.19 98 ASP A O 1
ATOM 782 N N . GLU A 1 99 ? 1.595 -17.314 -14.803 1.00 94.56 99 GLU A N 1
ATOM 783 C CA . GLU A 1 99 ? 0.189 -17.736 -14.854 1.00 94.56 99 GLU A CA 1
ATOM 784 C C . GLU A 1 99 ? -0.711 -16.828 -14.004 1.00 94.56 99 GLU A C 1
ATOM 786 O O . GLU A 1 99 ? -1.787 -16.436 -14.457 1.00 94.56 99 GLU A O 1
ATOM 791 N N . ASP A 1 100 ? -0.257 -16.449 -12.804 1.00 94.44 100 ASP A N 1
ATOM 792 C CA . ASP A 1 100 ? -0.991 -15.524 -11.934 1.00 94.44 100 ASP A CA 1
ATOM 793 C C . ASP A 1 100 ? -1.103 -14.135 -12.575 1.00 94.44 100 ASP A C 1
ATOM 795 O O . ASP A 1 100 ? -2.166 -13.518 -12.535 1.00 94.44 100 ASP A O 1
ATOM 799 N N . TYR A 1 101 ? -0.028 -13.653 -13.207 1.00 93.25 101 TYR A N 1
ATOM 800 C CA . TYR A 1 101 ? -0.039 -12.377 -13.919 1.00 93.25 101 TYR A CA 1
ATOM 801 C C . TYR A 1 101 ? -1.025 -12.390 -15.088 1.00 93.25 101 TYR A C 1
ATOM 803 O O . TYR A 1 101 ? -1.806 -11.454 -15.221 1.00 93.25 101 TYR A O 1
ATOM 811 N N . LEU A 1 102 ? -1.046 -13.464 -15.887 1.00 93.12 102 LEU A N 1
ATOM 812 C CA . LEU A 1 102 ? -2.017 -13.619 -16.975 1.00 93.12 102 LEU A CA 1
ATOM 813 C C . LEU A 1 102 ? -3.462 -13.677 -16.463 1.00 93.12 102 LEU A C 1
ATOM 815 O O . LEU A 1 102 ? -4.361 -13.154 -17.115 1.00 93.12 102 LEU A O 1
ATOM 819 N N . ASN A 1 103 ? -3.705 -14.306 -15.309 1.00 93.69 103 ASN A N 1
ATOM 820 C CA . ASN A 1 103 ? -5.025 -14.309 -14.675 1.00 93.69 103 ASN A CA 1
ATOM 821 C C . ASN A 1 103 ? -5.450 -12.896 -14.248 1.00 93.69 103 ASN A C 1
ATOM 823 O O . ASN A 1 103 ? -6.582 -12.489 -14.518 1.00 93.69 103 ASN A O 1
ATOM 827 N N . ILE A 1 104 ? -4.545 -12.154 -13.609 1.00 91.56 104 ILE A N 1
ATOM 828 C CA . ILE A 1 104 ? -4.807 -10.792 -13.142 1.00 91.56 104 ILE A CA 1
ATOM 829 C C . ILE A 1 104 ? -5.025 -9.856 -14.335 1.00 91.56 104 ILE A C 1
ATOM 831 O O . ILE A 1 104 ? -6.031 -9.152 -14.353 1.00 91.56 104 ILE A O 1
ATOM 835 N N . SER A 1 105 ? -4.158 -9.887 -15.353 1.00 91.38 105 SER A N 1
ATOM 836 C CA . SER A 1 105 ? -4.315 -9.049 -16.548 1.00 91.38 105 SER A CA 1
ATOM 837 C C . SER A 1 105 ? -5.644 -9.351 -17.245 1.00 91.38 105 SER A C 1
ATOM 839 O O . SER A 1 105 ? -6.461 -8.451 -17.399 1.00 91.38 105 SER A O 1
ATOM 841 N N . ALA A 1 106 ? -5.948 -10.634 -17.492 1.00 90.94 106 ALA A N 1
ATOM 842 C CA . ALA A 1 106 ? -7.186 -11.056 -18.152 1.00 90.94 106 ALA A CA 1
ATOM 843 C C . ALA A 1 106 ? -8.464 -10.640 -17.405 1.00 90.94 106 ALA A C 1
ATOM 845 O O . ALA A 1 106 ? -9.518 -10.458 -18.016 1.00 90.94 106 ALA A O 1
ATOM 846 N N . THR A 1 107 ? -8.390 -10.499 -16.079 1.00 89.38 107 THR A N 1
ATOM 847 C CA . THR A 1 107 ? -9.517 -10.031 -15.258 1.00 89.38 107 THR A CA 1
ATOM 848 C C . THR A 1 107 ? -9.820 -8.550 -15.507 1.00 89.38 107 THR A C 1
ATOM 850 O O . THR A 1 107 ? -10.978 -8.135 -15.426 1.00 89.38 107 THR A O 1
ATOM 853 N N . PHE A 1 108 ? -8.801 -7.763 -15.856 1.00 89.12 108 PHE A N 1
ATOM 854 C CA . PHE A 1 108 ? -8.881 -6.313 -16.013 1.00 89.12 108 PHE A CA 1
ATOM 855 C C . PHE A 1 108 ? -8.690 -5.814 -17.456 1.00 89.12 108 PHE A C 1
ATOM 857 O O . PHE A 1 108 ? -8.758 -4.608 -17.666 1.00 89.12 108 PHE A O 1
ATOM 864 N N . ASP A 1 109 ? -8.565 -6.704 -18.447 1.00 86.06 109 ASP A N 1
ATOM 865 C CA . ASP A 1 109 ? -8.402 -6.391 -19.886 1.00 86.06 109 ASP A CA 1
ATOM 866 C C . ASP A 1 109 ? -9.459 -5.419 -20.464 1.00 86.06 109 ASP A C 1
ATOM 868 O O . ASP A 1 109 ? -9.270 -4.840 -21.529 1.00 86.06 109 ASP A O 1
ATOM 872 N N . ASN A 1 110 ? -10.620 -5.273 -19.814 1.00 83.81 110 ASN A N 1
ATOM 873 C CA . ASN A 1 110 ? -11.688 -4.373 -20.271 1.00 83.81 110 ASN A CA 1
ATOM 874 C C . ASN A 1 110 ? -11.624 -2.970 -19.639 1.00 83.81 110 ASN A C 1
ATOM 876 O O . ASN A 1 110 ? -12.491 -2.145 -19.931 1.00 83.81 110 ASN A O 1
ATOM 880 N N . ILE A 1 111 ? -10.655 -2.706 -18.759 1.00 84.50 111 ILE A N 1
ATOM 881 C CA . ILE A 1 111 ? -10.517 -1.443 -18.030 1.00 84.50 111 ILE A CA 1
ATOM 882 C C . ILE A 1 111 ? -9.323 -0.673 -18.591 1.00 84.50 111 ILE A C 1
ATOM 884 O O . ILE A 1 111 ? -8.172 -1.044 -18.375 1.00 84.50 111 ILE A O 1
ATOM 888 N N . GLU A 1 112 ? -9.592 0.467 -19.230 1.00 84.06 112 GLU A N 1
ATOM 889 C CA . GLU A 1 112 ? -8.560 1.316 -19.851 1.00 84.06 112 GLU A CA 1
ATOM 890 C C . GLU A 1 112 ? -7.480 1.757 -18.845 1.00 84.06 112 GLU A C 1
ATOM 892 O O . GLU A 1 112 ? -6.292 1.817 -19.165 1.00 84.06 112 GLU A O 1
ATOM 897 N N . ALA A 1 113 ? -7.873 2.020 -17.593 1.00 82.31 113 ALA A N 1
ATOM 898 C CA . ALA A 1 113 ? -6.930 2.365 -16.533 1.00 82.31 113 ALA A CA 1
ATOM 899 C C . ALA A 1 113 ? -5.946 1.220 -16.228 1.00 82.31 113 ALA A C 1
ATOM 901 O O . ALA A 1 113 ? -4.784 1.488 -15.920 1.00 82.31 113 ALA A O 1
ATOM 902 N N . ALA A 1 114 ? -6.380 -0.037 -16.335 1.00 87.25 114 ALA A N 1
ATOM 903 C CA . ALA A 1 114 ? -5.563 -1.204 -16.030 1.00 87.25 114 ALA A CA 1
ATOM 904 C C . ALA A 1 114 ? -4.547 -1.509 -17.142 1.00 87.25 114 ALA A C 1
ATOM 906 O O . ALA A 1 114 ? -3.398 -1.822 -16.824 1.00 87.25 114 ALA A O 1
ATOM 907 N N . ASP A 1 115 ? -4.915 -1.316 -18.414 1.00 86.81 115 ASP A N 1
ATOM 908 C CA . ASP A 1 115 ? -4.014 -1.496 -19.566 1.00 86.81 115 ASP A CA 1
ATOM 909 C C . ASP A 1 115 ? -2.722 -0.686 -19.403 1.00 86.81 115 ASP A C 1
ATOM 911 O O . ASP A 1 115 ? -1.614 -1.209 -19.531 1.00 86.81 115 ASP A O 1
ATOM 915 N N . THR A 1 116 ? -2.851 0.588 -19.015 1.00 87.69 116 THR A N 1
ATOM 916 C CA . THR A 1 116 ? -1.686 1.467 -18.814 1.00 87.69 116 THR A CA 1
ATOM 917 C C . THR A 1 116 ? -0.762 0.998 -17.688 1.00 87.69 116 THR A C 1
ATOM 919 O O . THR A 1 116 ? 0.439 1.278 -17.718 1.00 87.69 116 THR A O 1
ATOM 922 N N . ILE A 1 117 ? -1.304 0.285 -16.696 1.00 88.88 117 ILE A N 1
ATOM 923 C CA . ILE A 1 117 ? -0.534 -0.272 -15.585 1.00 88.88 117 ILE A CA 1
ATOM 924 C C . ILE A 1 117 ? 0.170 -1.554 -16.028 1.00 88.88 117 ILE A C 1
ATOM 926 O O . ILE A 1 117 ? 1.375 -1.677 -15.819 1.00 88.88 117 ILE A O 1
ATOM 930 N N . PHE A 1 118 ? -0.520 -2.484 -16.688 1.00 90.25 118 PHE A N 1
ATOM 931 C CA . PHE A 1 118 ? 0.117 -3.723 -17.150 1.00 90.25 118 PHE A CA 1
ATOM 932 C C . PHE A 1 118 ? 1.165 -3.484 -18.248 1.00 90.25 118 PHE A C 1
ATOM 934 O O . PHE A 1 118 ? 2.159 -4.205 -18.295 1.00 90.25 118 PHE A O 1
ATOM 941 N N . ASP A 1 119 ? 1.034 -2.419 -19.045 1.00 88.12 119 ASP A N 1
ATOM 942 C CA . ASP A 1 119 ? 2.083 -1.980 -19.976 1.00 88.12 119 ASP A CA 1
ATOM 943 C C . ASP A 1 119 ? 3.331 -1.426 -19.262 1.00 88.12 119 ASP A C 1
ATOM 945 O O . ASP A 1 119 ? 4.451 -1.511 -19.779 1.00 88.12 119 ASP A O 1
ATOM 949 N N . ALA A 1 120 ? 3.154 -0.829 -18.079 1.00 87.81 120 ALA A N 1
ATOM 950 C CA . ALA A 1 120 ? 4.229 -0.192 -17.323 1.00 87.81 120 ALA A CA 1
ATOM 951 C C . ALA A 1 120 ? 4.979 -1.159 -16.390 1.00 87.81 120 ALA A C 1
ATOM 953 O O . ALA A 1 120 ? 6.177 -0.958 -16.162 1.00 87.81 120 ALA A O 1
ATOM 954 N N . PHE A 1 121 ? 4.299 -2.182 -15.862 1.00 89.38 121 PHE A N 1
ATOM 955 C CA . PHE A 1 121 ? 4.817 -3.090 -14.835 1.00 89.38 121 PHE A CA 1
ATOM 956 C C . PHE A 1 121 ? 4.935 -4.530 -15.336 1.00 89.38 121 PHE A C 1
ATOM 958 O O . PHE A 1 121 ? 4.030 -5.077 -15.969 1.00 89.38 121 PHE A O 1
ATOM 965 N N . LYS A 1 122 ? 6.054 -5.179 -15.004 1.00 89.94 122 LYS A N 1
ATOM 966 C CA . LYS A 1 122 ? 6.275 -6.600 -15.297 1.00 89.94 122 LYS A CA 1
ATOM 967 C C . LYS A 1 122 ? 5.841 -7.470 -14.122 1.00 89.94 122 LYS A C 1
ATOM 969 O O . LYS A 1 122 ? 5.677 -6.990 -13.007 1.00 89.94 122 LYS A O 1
ATOM 974 N N . VAL A 1 123 ? 5.766 -8.781 -14.355 1.00 92.19 123 VAL A N 1
ATOM 975 C CA . VAL A 1 123 ? 5.479 -9.794 -13.320 1.00 92.19 123 VAL A CA 1
ATOM 976 C C . VAL A 1 123 ? 6.374 -9.632 -12.084 1.00 92.19 123 VAL A C 1
ATOM 978 O O . VAL A 1 123 ? 5.900 -9.727 -10.960 1.00 92.19 123 VAL A O 1
ATOM 981 N N . GLU A 1 124 ? 7.663 -9.344 -12.292 1.00 90.75 124 GLU A N 1
ATOM 982 C CA . GLU A 1 124 ? 8.661 -9.188 -11.222 1.00 90.75 124 GLU A CA 1
ATOM 983 C C . GLU A 1 124 ? 8.453 -7.937 -10.353 1.00 90.75 124 GLU A C 1
ATOM 985 O O . GLU A 1 124 ? 8.942 -7.894 -9.221 1.00 90.75 124 GLU A O 1
ATOM 990 N N . ASP A 1 125 ? 7.761 -6.925 -10.883 1.00 90.56 125 ASP A N 1
ATOM 991 C CA . ASP A 1 125 ? 7.494 -5.668 -10.183 1.00 90.56 125 ASP A CA 1
ATOM 992 C C . ASP A 1 125 ? 6.252 -5.779 -9.284 1.00 90.56 125 ASP A C 1
ATOM 994 O O . ASP A 1 125 ? 6.121 -5.030 -8.321 1.00 90.56 125 ASP A O 1
ATOM 998 N N . ILE A 1 126 ? 5.375 -6.754 -9.548 1.00 93.19 126 ILE A N 1
ATOM 999 C CA . ILE A 1 126 ? 4.105 -6.911 -8.844 1.00 93.19 126 ILE A CA 1
ATOM 1000 C C . ILE A 1 126 ? 4.224 -7.979 -7.758 1.00 93.19 126 ILE A C 1
ATOM 1002 O O . ILE A 1 126 ? 4.619 -9.123 -8.004 1.00 93.19 126 ILE A O 1
ATOM 1006 N N . VAL A 1 127 ? 3.818 -7.627 -6.539 1.00 94.94 127 VAL A N 1
ATOM 1007 C CA . VAL A 1 127 ? 3.787 -8.561 -5.407 1.00 94.94 127 VAL A CA 1
ATOM 1008 C C . VAL A 1 127 ? 2.473 -8.506 -4.656 1.00 94.94 127 VAL A C 1
ATOM 1010 O O . VAL A 1 127 ? 1.842 -7.460 -4.516 1.00 94.94 127 VAL A O 1
ATOM 1013 N N . VAL A 1 128 ? 2.082 -9.656 -4.116 1.00 96.31 128 VAL A N 1
ATOM 1014 C CA . VAL A 1 128 ? 0.902 -9.781 -3.267 1.00 96.31 128 VAL A CA 1
ATOM 1015 C C . VAL A 1 128 ? 1.334 -9.742 -1.808 1.00 96.31 128 VAL A C 1
ATOM 1017 O O . VAL A 1 128 ? 2.161 -10.537 -1.349 1.00 96.31 128 VAL A O 1
ATOM 1020 N N . VAL A 1 129 ? 0.754 -8.804 -1.072 1.00 96.31 129 VAL A N 1
ATOM 1021 C CA . VAL A 1 129 ? 0.942 -8.625 0.363 1.00 96.31 129 VAL A CA 1
ATOM 1022 C C . VAL A 1 129 ? -0.253 -9.247 1.072 1.00 96.31 129 VAL A C 1
ATOM 1024 O O . VAL A 1 129 ? -1.391 -8.866 0.807 1.00 96.31 129 VAL A O 1
ATOM 1027 N N . LYS A 1 130 ? -0.006 -10.194 1.981 1.00 95.69 130 LYS A N 1
ATOM 1028 C CA . LYS A 1 130 ? -1.048 -10.818 2.807 1.00 95.69 130 LYS A CA 1
ATOM 1029 C C . LYS A 1 130 ? -0.800 -10.526 4.278 1.00 95.69 130 LYS A C 1
ATOM 1031 O O . LYS A 1 130 ? 0.103 -11.109 4.877 1.00 95.69 130 LYS A O 1
ATOM 1036 N N . TRP A 1 131 ? -1.607 -9.654 4.872 1.00 95.56 131 TRP A N 1
ATOM 1037 C CA . TRP A 1 131 ? -1.588 -9.451 6.319 1.00 95.56 131 TRP A CA 1
ATOM 1038 C C . TRP A 1 131 ? -2.482 -10.467 7.027 1.00 95.56 131 TRP A C 1
ATOM 1040 O O . TRP A 1 131 ? -3.533 -10.870 6.525 1.00 95.56 131 TRP A O 1
ATOM 1050 N N . SER A 1 132 ? -2.063 -10.853 8.234 1.00 93.94 132 SER A N 1
ATOM 1051 C CA . SER A 1 132 ? -2.893 -11.638 9.148 1.00 93.94 132 SER A CA 1
ATOM 1052 C C . SER A 1 132 ? -4.198 -10.890 9.455 1.00 93.94 132 SER A C 1
ATOM 1054 O O . SER A 1 132 ? -4.142 -9.693 9.741 1.00 93.94 132 SER A O 1
ATOM 1056 N N . PRO A 1 133 ? -5.357 -11.574 9.481 1.00 92.50 133 PRO A N 1
ATOM 1057 C CA . PRO A 1 133 ? -6.638 -10.952 9.825 1.00 92.50 133 PRO A CA 1
ATOM 1058 C C . PRO A 1 133 ? -6.707 -10.509 11.291 1.00 92.50 133 PRO A C 1
ATOM 1060 O O . PRO A 1 133 ? -7.474 -9.621 11.643 1.00 92.50 133 PRO A O 1
ATOM 1063 N N . HIS A 1 134 ? -5.922 -11.121 12.179 1.00 93.19 134 HIS A N 1
ATOM 1064 C CA . HIS A 1 134 ? -5.873 -10.750 13.593 1.00 93.19 134 HIS A CA 1
ATOM 1065 C C . HIS A 1 134 ? -4.698 -9.811 13.858 1.00 93.19 134 HIS A C 1
ATOM 1067 O O . HIS A 1 134 ? -3.597 -10.062 13.357 1.00 93.19 134 HIS A O 1
ATOM 1073 N N . SER A 1 135 ? -4.928 -8.794 14.695 1.00 93.56 135 SER A N 1
ATOM 1074 C CA . SER A 1 135 ? -3.882 -7.880 15.159 1.00 93.56 135 SER A CA 1
ATOM 1075 C C . SER A 1 135 ? -2.764 -8.646 15.868 1.00 93.56 135 SER A C 1
ATOM 1077 O O . SER A 1 135 ? -3.020 -9.524 16.697 1.00 93.56 135 SER A O 1
ATOM 1079 N N . MET A 1 136 ? -1.518 -8.291 15.566 1.00 93.12 136 MET A N 1
ATOM 1080 C CA . MET A 1 136 ? -0.331 -8.831 16.232 1.00 93.12 136 MET A CA 1
ATOM 1081 C C . MET A 1 136 ? -0.174 -8.294 17.658 1.00 93.12 136 MET A C 1
ATOM 1083 O O . MET A 1 136 ? 0.483 -8.925 18.488 1.00 93.12 136 MET A O 1
ATOM 1087 N N . THR A 1 137 ? -0.797 -7.154 17.954 1.00 90.88 137 THR A N 1
ATOM 1088 C CA . THR A 1 137 ? -0.837 -6.558 19.287 1.00 90.88 137 THR A CA 1
ATOM 1089 C C . THR A 1 137 ? -2.214 -6.706 19.922 1.00 90.88 137 THR A C 1
ATOM 1091 O O . THR A 1 137 ? -3.257 -6.650 19.264 1.00 90.88 137 THR A O 1
ATOM 1094 N N . THR A 1 138 ? -2.217 -6.911 21.238 1.00 92.06 138 THR A N 1
ATOM 1095 C CA . THR A 1 138 ? -3.439 -6.906 22.041 1.00 92.06 138 THR A CA 1
ATOM 1096 C C . THR A 1 138 ? -3.912 -5.475 22.262 1.00 92.06 138 THR A C 1
ATOM 1098 O O . THR A 1 138 ? -3.104 -4.583 22.517 1.00 92.06 138 THR A O 1
ATOM 1101 N N . TRP A 1 139 ? -5.224 -5.265 22.243 1.00 91.00 139 TRP A N 1
ATOM 1102 C CA . TRP A 1 139 ? -5.839 -3.981 22.542 1.00 91.00 139 TRP A CA 1
ATOM 1103 C C . TRP A 1 139 ? -5.889 -3.750 24.055 1.00 91.00 139 TRP A C 1
ATOM 1105 O O . TRP A 1 139 ? -6.813 -4.200 24.737 1.00 91.00 139 TRP A O 1
ATOM 1115 N N . ASP A 1 140 ? -4.871 -3.063 24.571 1.00 86.75 140 ASP A N 1
ATOM 1116 C CA . ASP A 1 140 ? -4.781 -2.640 25.969 1.00 86.75 140 ASP A CA 1
ATOM 1117 C C . ASP A 1 140 ? -4.926 -1.115 26.054 1.00 86.75 140 ASP A C 1
ATOM 1119 O O . ASP A 1 140 ? -3.977 -0.360 25.845 1.00 86.75 140 ASP A O 1
ATOM 1123 N N . ILE A 1 141 ? -6.159 -0.656 26.276 1.00 87.44 141 ILE A N 1
ATOM 1124 C CA . ILE A 1 141 ? -6.497 0.767 26.365 1.00 87.44 141 ILE A CA 1
ATOM 1125 C C . ILE A 1 141 ? -6.527 1.213 27.828 1.00 87.44 141 ILE A C 1
ATOM 1127 O O . ILE A 1 141 ? -7.132 0.561 28.684 1.00 87.44 141 ILE A O 1
ATOM 1131 N N . SER A 1 142 ? -5.902 2.358 28.117 1.00 88.75 142 SER A N 1
ATOM 1132 C CA . SER A 1 142 ? -5.934 2.926 29.465 1.00 88.75 142 SER A CA 1
ATOM 1133 C C . SER A 1 142 ? -7.372 3.307 29.861 1.00 88.75 142 SER A C 1
ATOM 1135 O O . SER A 1 142 ? -8.151 3.714 28.996 1.00 88.75 142 SER A O 1
ATOM 1137 N N . PRO A 1 143 ? -7.757 3.226 31.150 1.00 89.19 143 PRO A N 1
ATOM 1138 C CA . PRO A 1 143 ? -9.108 3.596 31.574 1.00 89.19 143 PRO A CA 1
ATOM 1139 C C . PRO A 1 143 ? -9.499 5.029 31.186 1.00 89.19 143 PRO A C 1
ATOM 1141 O O . PRO A 1 143 ? -10.615 5.237 30.728 1.00 89.19 143 PRO A O 1
ATOM 1144 N N . GLY A 1 144 ? -8.569 5.987 31.295 1.00 89.94 144 GLY A N 1
ATOM 1145 C CA . GLY A 1 144 ? -8.813 7.381 30.907 1.00 89.94 144 GLY A CA 1
ATOM 1146 C C . GLY A 1 144 ? -8.984 7.552 29.396 1.00 89.94 144 GLY A C 1
ATOM 1147 O O . GLY A 1 144 ? -9.955 8.154 28.959 1.00 89.94 144 GLY A O 1
ATOM 1148 N N . SER A 1 145 ? -8.110 6.937 28.590 1.00 89.50 145 SER A N 1
ATOM 1149 C CA . SER A 1 145 ? -8.240 6.956 27.122 1.00 89.50 145 SER A CA 1
ATOM 1150 C C . SER A 1 145 ? -9.513 6.256 26.647 1.00 89.50 145 SER A C 1
ATOM 1152 O O . SER A 1 145 ? -10.070 6.606 25.614 1.00 89.50 145 SER A O 1
ATOM 1154 N N . LYS A 1 146 ? -9.993 5.258 27.398 1.00 89.00 146 LYS A N 1
ATOM 1155 C CA . LYS A 1 146 ? -11.267 4.597 27.119 1.00 89.00 146 LYS A CA 1
ATOM 1156 C C . LYS A 1 146 ? -12.458 5.523 27.368 1.00 89.00 146 LYS A C 1
ATOM 1158 O O . LYS A 1 146 ? -13.411 5.471 26.599 1.00 89.00 146 LYS A O 1
ATOM 1163 N N . GLU A 1 147 ? -12.431 6.311 28.439 1.00 90.06 147 GLU A N 1
ATOM 1164 C CA . GLU A 1 147 ? -13.475 7.302 28.728 1.00 90.06 147 GLU A CA 1
ATOM 1165 C C . GLU A 1 147 ? -13.486 8.410 27.669 1.00 90.06 147 GLU A C 1
ATOM 1167 O O . GLU A 1 147 ? -14.550 8.699 27.134 1.00 90.06 147 GLU A O 1
ATOM 1172 N N . GLU A 1 148 ? -12.314 8.918 27.280 1.00 89.88 148 GLU A N 1
ATOM 1173 C CA . GLU A 1 148 ? -12.164 9.901 26.194 1.00 89.88 148 GLU A CA 1
ATOM 1174 C C . GLU A 1 148 ? -12.686 9.358 24.855 1.00 89.88 148 GLU A C 1
ATOM 1176 O O . GLU A 1 148 ? -13.465 10.017 24.174 1.00 89.88 148 GLU A O 1
ATOM 1181 N N . LEU A 1 149 ? -12.344 8.112 24.510 1.00 89.56 149 LEU A N 1
ATOM 1182 C CA . LEU A 1 149 ? -12.857 7.460 23.304 1.00 89.56 149 LEU A CA 1
ATOM 1183 C C . LEU A 1 149 ? -14.387 7.330 23.325 1.00 89.56 149 LEU A C 1
ATOM 1185 O O . LEU A 1 149 ? -15.036 7.486 22.295 1.00 89.56 149 LEU A O 1
ATOM 1189 N N . LEU A 1 150 ? -14.972 7.004 24.479 1.00 89.31 150 LEU A N 1
ATOM 1190 C CA . LEU A 1 150 ? -16.425 6.909 24.613 1.00 89.31 150 LEU A CA 1
ATOM 1191 C C . LEU A 1 150 ? -17.097 8.280 24.512 1.00 89.31 150 LEU A C 1
ATOM 1193 O O . LEU A 1 150 ? -18.151 8.368 23.892 1.00 89.31 150 LEU A O 1
ATOM 1197 N N . GLU A 1 151 ? -16.489 9.325 25.070 1.00 89.31 151 GLU A N 1
ATOM 1198 C CA . GLU A 1 151 ? -16.960 10.705 24.937 1.00 89.31 151 GLU A CA 1
ATOM 1199 C C . GLU A 1 151 ? -16.933 11.153 23.467 1.00 89.31 151 GLU A C 1
ATOM 1201 O O . GLU A 1 151 ? -17.950 11.612 22.950 1.00 89.31 151 GLU A O 1
ATOM 1206 N N . ASP A 1 152 ? -15.828 10.907 22.754 1.00 87.81 152 ASP A N 1
ATOM 1207 C CA . ASP A 1 152 ? -15.696 11.198 21.320 1.00 87.81 152 ASP A CA 1
ATOM 1208 C C . ASP A 1 152 ? -16.742 10.455 20.469 1.00 87.81 152 ASP A C 1
ATOM 1210 O O . ASP A 1 152 ? -17.256 10.999 19.490 1.00 87.81 152 ASP A O 1
ATOM 1214 N N . LEU A 1 153 ? -17.087 9.218 20.840 1.00 86.12 153 LEU A N 1
ATOM 1215 C CA . LEU A 1 153 ? -18.115 8.432 20.155 1.00 86.12 153 LEU A CA 1
ATOM 1216 C C . LEU A 1 153 ? -19.544 8.890 20.476 1.00 86.12 153 LEU A C 1
ATOM 1218 O O . LEU A 1 153 ? -20.426 8.739 19.631 1.00 86.12 153 LEU A O 1
ATOM 1222 N N . GLU A 1 154 ? -19.797 9.411 21.675 1.00 85.44 154 GLU A N 1
ATOM 1223 C CA . GLU A 1 154 ? -21.112 9.918 22.089 1.00 85.44 154 GLU A CA 1
ATOM 1224 C C . GLU A 1 154 ? -21.389 11.340 21.569 1.00 85.44 154 GLU A C 1
ATOM 1226 O O . GLU A 1 154 ? -22.554 11.727 21.455 1.00 85.44 154 GLU A O 1
ATOM 1231 N N . ASN A 1 155 ? -20.347 12.085 21.194 1.00 85.00 155 ASN A N 1
ATOM 1232 C CA . ASN A 1 155 ? -20.461 13.398 20.561 1.00 85.00 155 ASN A CA 1
ATOM 1233 C C . ASN A 1 155 ? -21.090 13.320 19.154 1.00 85.00 155 ASN A C 1
ATOM 1235 O O . ASN A 1 155 ? -21.031 12.296 18.473 1.00 85.00 155 ASN A O 1
ATOM 1239 N N . GLU A 1 156 ? -21.691 14.422 18.693 1.00 80.50 156 GLU A N 1
ATOM 1240 C CA . GLU A 1 156 ? -22.301 14.519 17.353 1.00 80.50 156 GLU A CA 1
ATOM 1241 C C . GLU A 1 156 ? -21.271 14.747 16.230 1.00 80.50 156 GLU A C 1
ATOM 1243 O O . GLU A 1 156 ? -21.612 14.634 15.054 1.00 80.50 156 GLU A O 1
ATOM 1248 N N . ASP A 1 157 ? -20.010 15.019 16.573 1.00 82.31 157 ASP A N 1
ATOM 1249 C CA . ASP A 1 157 ? -18.930 15.279 15.617 1.00 82.31 157 ASP A CA 1
ATOM 1250 C C . ASP A 1 157 ? -18.584 14.038 14.769 1.00 82.31 157 ASP A C 1
ATOM 1252 O O . ASP A 1 157 ? -18.746 12.904 15.239 1.00 82.31 157 ASP A O 1
ATOM 1256 N N . PRO A 1 158 ? -18.095 14.202 13.522 1.00 80.69 158 PRO A N 1
ATOM 1257 C CA . PRO A 1 158 ? -17.641 13.084 12.697 1.00 80.69 158 PRO A CA 1
ATOM 1258 C C . PRO A 1 158 ? -16.505 12.327 13.394 1.00 80.69 158 PRO A C 1
ATOM 1260 O O . PRO A 1 158 ? -15.581 12.921 13.948 1.00 80.69 158 PRO A O 1
ATOM 1263 N N . PHE A 1 159 ? -16.593 10.999 13.375 1.00 84.44 159 PHE A N 1
ATOM 1264 C CA . PHE A 1 159 ? -15.624 10.127 14.027 1.00 84.44 159 PHE A CA 1
ATOM 1265 C C . PHE A 1 159 ? -14.801 9.424 12.962 1.00 84.44 159 PHE A C 1
ATOM 1267 O O . PHE A 1 159 ? -15.365 8.765 12.093 1.00 84.44 159 PHE A O 1
ATOM 1274 N N . THR A 1 160 ? -13.482 9.556 13.025 1.00 88.19 160 THR A N 1
ATOM 1275 C CA . THR A 1 160 ? -12.612 9.159 11.921 1.00 88.19 160 THR A CA 1
ATOM 1276 C C . THR A 1 160 ? -11.812 7.902 12.252 1.00 88.19 160 THR A C 1
ATOM 1278 O O . THR A 1 160 ? -11.377 7.672 13.385 1.00 88.19 160 THR A O 1
ATOM 1281 N N . PHE A 1 161 ? -11.616 7.071 11.239 1.00 90.56 161 PHE A N 1
ATOM 1282 C CA . PHE A 1 161 ? -10.673 5.966 11.222 1.00 90.56 161 PHE A CA 1
ATOM 1283 C C . PHE A 1 161 ? -9.565 6.295 10.246 1.00 90.56 161 PHE A C 1
ATOM 1285 O O . PHE A 1 161 ? -9.828 6.753 9.139 1.00 90.56 161 PHE A O 1
ATOM 1292 N N . ARG A 1 162 ? -8.324 6.027 10.631 1.00 92.94 162 ARG A N 1
ATOM 1293 C CA . ARG A 1 162 ? -7.167 6.288 9.780 1.00 92.94 162 ARG A CA 1
ATOM 1294 C C . ARG A 1 162 ? -6.361 5.016 9.610 1.00 92.94 162 ARG A C 1
ATOM 1296 O O . ARG A 1 162 ? -5.881 4.455 10.590 1.00 92.94 162 ARG A O 1
ATOM 1303 N N . LEU A 1 163 ? -6.221 4.572 8.374 1.00 94.38 163 LEU A N 1
ATOM 1304 C CA . LEU A 1 163 ? -5.383 3.452 7.982 1.00 94.38 163 LEU A CA 1
ATOM 1305 C C . LEU A 1 163 ? -4.042 3.993 7.502 1.00 94.38 163 LEU A C 1
ATOM 1307 O O . LEU A 1 163 ? -4.005 4.885 6.661 1.00 94.38 163 LEU A O 1
ATOM 1311 N N . GLU A 1 164 ? -2.951 3.449 8.024 1.00 95.69 164 GLU A N 1
ATOM 1312 C CA . GLU A 1 164 ? -1.596 3.756 7.582 1.00 95.69 164 GLU A CA 1
ATOM 1313 C C . GLU A 1 164 ? -0.882 2.482 7.129 1.00 95.69 164 GLU A C 1
ATOM 1315 O O . GLU A 1 164 ? -0.878 1.478 7.841 1.00 95.69 164 GLU A O 1
ATOM 1320 N N . ILE A 1 165 ? -0.241 2.536 5.961 1.00 96.56 165 ILE A N 1
ATOM 1321 C CA . ILE A 1 165 ? 0.684 1.510 5.475 1.00 96.56 165 ILE A CA 1
ATOM 1322 C C . ILE A 1 165 ? 2.072 2.137 5.412 1.00 96.56 165 ILE A C 1
ATOM 1324 O O . ILE A 1 165 ? 2.357 2.971 4.549 1.00 96.56 165 ILE A O 1
ATOM 1328 N N . GLN A 1 166 ? 2.941 1.740 6.332 1.00 95.88 166 GLN A N 1
ATOM 1329 C CA . GLN A 1 166 ? 4.321 2.201 6.409 1.00 95.88 166 GLN A CA 1
ATOM 1330 C C . GLN A 1 166 ? 5.244 1.208 5.704 1.00 95.88 166 GLN A C 1
ATOM 1332 O O . GLN A 1 166 ? 5.153 -0.004 5.913 1.00 95.88 166 GLN A O 1
ATOM 1337 N N . TYR A 1 167 ? 6.150 1.711 4.871 1.00 94.56 167 TYR A N 1
ATOM 1338 C CA . TYR A 1 167 ? 7.091 0.881 4.125 1.00 94.56 167 TYR A CA 1
ATOM 1339 C C . TYR A 1 167 ? 8.437 1.570 3.921 1.00 94.56 167 TYR A C 1
ATOM 1341 O O . TYR A 1 167 ? 8.555 2.797 3.930 1.00 94.56 167 TYR A O 1
ATOM 1349 N N . THR A 1 168 ? 9.477 0.763 3.718 1.00 91.62 168 THR A N 1
ATOM 1350 C CA . THR A 1 168 ? 10.817 1.254 3.376 1.00 91.62 168 THR A CA 1
ATOM 1351 C C . THR A 1 168 ? 11.037 1.138 1.873 1.00 91.62 168 THR A C 1
ATOM 1353 O O . THR A 1 168 ? 11.193 0.032 1.352 1.00 91.62 168 THR A O 1
ATOM 1356 N N . HIS A 1 169 ? 11.075 2.284 1.194 1.00 88.75 169 HIS A N 1
ATOM 1357 C CA . HIS A 1 169 ? 11.398 2.403 -0.226 1.00 88.75 169 HIS A CA 1
ATOM 1358 C C . HIS A 1 169 ? 12.908 2.363 -0.453 1.00 88.75 169 HIS A C 1
ATOM 1360 O O . HIS A 1 169 ? 13.675 2.910 0.344 1.00 88.75 169 HIS A O 1
ATOM 1366 N N . VAL A 1 170 ? 13.332 1.758 -1.562 1.00 85.75 170 VAL A N 1
ATOM 1367 C CA . VAL A 1 170 ? 14.734 1.735 -1.995 1.00 85.75 170 VAL A CA 1
ATOM 1368 C C . VAL A 1 170 ? 14.839 2.474 -3.325 1.00 85.75 170 VAL A C 1
ATOM 1370 O O . VAL A 1 170 ? 14.494 1.942 -4.373 1.00 85.75 170 VAL A O 1
ATOM 1373 N N . GLY A 1 171 ? 15.318 3.715 -3.276 1.00 79.44 171 GLY A N 1
ATOM 1374 C CA . GLY A 1 171 ? 15.472 4.576 -4.445 1.00 79.44 171 GLY A CA 1
ATOM 1375 C C . GLY A 1 171 ? 16.728 4.286 -5.273 1.00 79.44 171 GLY A C 1
ATOM 1376 O O . GLY A 1 171 ? 17.539 3.400 -4.975 1.00 79.44 171 GLY A O 1
ATOM 1377 N N . HIS A 1 172 ? 16.922 5.092 -6.319 1.00 72.12 172 HIS A N 1
ATOM 1378 C CA . HIS A 1 172 ? 18.071 4.978 -7.216 1.00 72.12 172 HIS A CA 1
ATOM 1379 C C . HIS A 1 172 ? 19.402 5.093 -6.450 1.00 72.12 172 HIS A C 1
ATOM 1381 O O . HIS A 1 172 ? 19.596 6.000 -5.643 1.00 72.12 172 HIS A O 1
ATOM 1387 N N . GLY A 1 173 ? 20.324 4.156 -6.686 1.00 73.56 173 GLY A N 1
ATOM 1388 C CA . GLY A 1 173 ? 21.603 4.091 -5.966 1.00 73.56 173 GLY A CA 1
ATOM 1389 C C . GLY A 1 173 ? 21.539 3.435 -4.578 1.00 73.56 173 GLY A C 1
ATOM 1390 O O . GLY A 1 173 ? 22.544 3.441 -3.871 1.00 73.56 173 GLY A O 1
ATOM 1391 N N . GLY A 1 174 ? 20.397 2.851 -4.190 1.00 77.81 174 GLY A N 1
ATOM 1392 C CA . GLY A 1 174 ? 20.247 2.090 -2.943 1.00 77.81 174 GLY A CA 1
ATOM 1393 C C . GLY A 1 174 ? 19.903 2.935 -1.713 1.00 77.81 174 GLY A C 1
ATOM 1394 O O . GLY A 1 174 ? 19.998 2.442 -0.589 1.00 77.81 174 GLY A O 1
ATOM 1395 N N . GLN A 1 175 ? 19.514 4.199 -1.900 1.00 83.31 175 GLN A N 1
ATOM 1396 C CA . GLN A 1 175 ? 19.077 5.060 -0.804 1.00 83.31 175 GLN A CA 1
ATOM 1397 C C . GLN A 1 175 ? 17.746 4.560 -0.234 1.00 83.31 175 GLN A C 1
ATOM 1399 O O . GLN A 1 175 ? 16.775 4.404 -0.969 1.00 83.31 175 GLN A O 1
ATOM 1404 N N . GLN A 1 176 ? 17.697 4.342 1.079 1.00 88.25 176 GLN A N 1
ATOM 1405 C CA . GLN A 1 176 ? 16.483 3.913 1.769 1.00 88.25 176 GLN A CA 1
ATOM 1406 C C . GLN A 1 176 ? 15.729 5.114 2.339 1.00 88.25 176 GLN A C 1
ATOM 1408 O O . GLN A 1 176 ? 16.337 6.004 2.940 1.00 88.25 176 GLN A O 1
ATOM 1413 N N . SER A 1 177 ? 14.411 5.133 2.174 1.00 88.69 177 SER A N 1
ATOM 1414 C CA . SER A 1 177 ? 13.532 6.123 2.795 1.00 88.69 177 SER A CA 1
ATOM 1415 C C . SER A 1 177 ? 12.271 5.457 3.334 1.00 88.69 177 SER A C 1
ATOM 1417 O O . SER A 1 177 ? 11.685 4.588 2.694 1.00 88.69 177 SER A O 1
ATOM 1419 N N . ASN A 1 178 ? 11.854 5.861 4.533 1.00 92.19 178 ASN A N 1
ATOM 1420 C CA . ASN A 1 178 ? 10.579 5.422 5.089 1.00 92.19 178 ASN A CA 1
ATOM 1421 C C . ASN A 1 178 ? 9.464 6.301 4.525 1.00 92.19 178 ASN A C 1
ATOM 1423 O O . ASN A 1 178 ? 9.574 7.531 4.505 1.00 92.19 178 ASN A O 1
ATOM 1427 N N . ARG A 1 179 ? 8.410 5.652 4.052 1.00 93.50 179 ARG A N 1
ATOM 1428 C CA . ARG A 1 179 ? 7.251 6.257 3.409 1.00 93.50 179 ARG A CA 1
ATOM 1429 C C . ARG A 1 179 ? 5.990 5.708 4.055 1.00 93.50 179 ARG A C 1
ATOM 1431 O O . ARG A 1 179 ? 6.001 4.621 4.631 1.00 93.50 179 ARG A O 1
ATOM 1438 N N . VAL A 1 180 ? 4.925 6.494 3.985 1.00 93.81 180 VAL A N 1
ATOM 1439 C CA . VAL A 1 180 ? 3.636 6.160 4.583 1.00 93.81 180 VAL A CA 1
ATOM 1440 C C . VAL A 1 180 ? 2.556 6.474 3.564 1.00 93.81 180 VAL A C 1
ATOM 1442 O O . VAL A 1 180 ? 2.513 7.580 3.029 1.00 93.81 180 VAL A O 1
ATOM 1445 N N . PHE A 1 181 ? 1.712 5.490 3.290 1.00 94.19 181 PHE A N 1
ATOM 1446 C CA . PHE A 1 181 ? 0.397 5.710 2.707 1.00 94.19 181 PHE A CA 1
ATOM 1447 C C . PHE A 1 181 ? -0.598 5.874 3.853 1.00 94.19 181 PHE A C 1
ATOM 1449 O O . PHE A 1 181 ? -0.567 5.074 4.786 1.00 94.19 181 PHE A O 1
ATOM 1456 N N . ALA A 1 182 ? -1.459 6.884 3.794 1.00 92.75 182 ALA A N 1
ATOM 1457 C CA . ALA A 1 182 ? -2.499 7.099 4.787 1.00 92.75 182 ALA A CA 1
ATOM 1458 C C . ALA A 1 182 ? -3.841 7.327 4.091 1.00 92.75 182 ALA A C 1
ATOM 1460 O O . ALA A 1 182 ? -3.910 8.097 3.137 1.00 92.75 182 ALA A O 1
ATOM 1461 N N . GLN A 1 183 ? -4.889 6.680 4.592 1.00 89.50 183 GLN A N 1
ATOM 1462 C CA . GLN A 1 183 ? -6.265 6.875 4.150 1.00 89.50 183 GLN A CA 1
ATOM 1463 C C . GLN A 1 183 ? -7.157 7.063 5.370 1.00 89.50 183 GLN A C 1
ATOM 1465 O O . GLN A 1 183 ? -7.081 6.292 6.329 1.00 89.50 183 GLN A O 1
ATOM 1470 N N . THR A 1 184 ? -8.022 8.071 5.320 1.00 86.81 184 THR A N 1
ATOM 1471 C CA . THR A 1 184 ? -9.014 8.327 6.366 1.00 86.81 184 THR A CA 1
ATOM 1472 C C . THR A 1 184 ? -10.395 7.904 5.875 1.00 86.81 184 THR A C 1
ATOM 1474 O O . THR A 1 184 ? -10.710 8.023 4.691 1.00 86.81 184 THR A O 1
ATOM 1477 N N . SER A 1 185 ? -11.197 7.373 6.788 1.00 83.25 185 SER A N 1
ATOM 1478 C CA . SER A 1 185 ? -12.597 7.023 6.597 1.00 83.25 185 SER A CA 1
ATOM 1479 C C . SER A 1 185 ? -13.408 7.622 7.733 1.00 83.25 185 SER A C 1
ATOM 1481 O O . SER A 1 185 ? -13.055 7.464 8.904 1.00 83.25 185 SER A O 1
ATOM 1483 N N . ASP A 1 186 ? -14.501 8.291 7.389 1.00 78.44 186 ASP A N 1
ATOM 1484 C CA . ASP A 1 186 ? -15.328 8.990 8.358 1.00 78.44 186 ASP A CA 1
ATOM 1485 C C . ASP A 1 186 ? -16.608 8.201 8.630 1.00 78.44 186 ASP A C 1
ATOM 1487 O O . ASP A 1 186 ? -17.383 7.878 7.726 1.00 78.44 186 ASP A O 1
ATOM 1491 N N . LEU A 1 187 ? -16.882 7.933 9.905 1.00 72.75 187 LEU A N 1
ATOM 1492 C CA . LEU A 1 187 ? -18.220 7.565 10.335 1.00 72.75 187 LEU A CA 1
ATOM 1493 C C . LEU A 1 187 ? -19.089 8.816 10.357 1.00 72.75 187 LEU A C 1
ATOM 1495 O O . LEU A 1 187 ? -18.803 9.778 11.083 1.00 72.75 187 LEU A O 1
ATOM 1499 N N . ALA A 1 188 ? -20.202 8.745 9.626 1.00 67.38 188 ALA A N 1
ATOM 1500 C CA . ALA A 1 188 ? -21.190 9.811 9.589 1.00 67.38 188 ALA A CA 1
ATOM 1501 C C . ALA A 1 188 ? -21.592 10.266 11.015 1.00 67.38 188 ALA A C 1
ATOM 1503 O O . ALA A 1 188 ? -21.685 9.421 11.923 1.00 67.38 188 ALA A O 1
ATOM 1504 N N . PRO A 1 189 ? -21.838 11.577 11.207 1.00 69.19 189 PRO A N 1
ATOM 1505 C CA . PRO A 1 189 ? -22.418 12.141 12.425 1.00 69.19 189 PRO A CA 1
ATOM 1506 C C . PRO A 1 189 ? -23.680 11.401 12.887 1.00 69.19 189 PRO A C 1
ATOM 1508 O O . PRO A 1 189 ? -24.358 10.734 12.102 1.00 69.19 189 PRO A O 1
ATOM 1511 N N . LEU A 1 190 ? -24.014 11.520 14.173 1.00 63.88 190 LEU A N 1
ATOM 1512 C CA . LEU A 1 190 ? -25.237 10.931 14.723 1.00 63.88 190 LEU A CA 1
ATOM 1513 C C . LEU A 1 190 ? -26.497 11.469 14.007 1.00 63.88 190 LEU A C 1
ATOM 1515 O O . LEU A 1 190 ? -26.536 12.643 13.640 1.00 63.88 190 LEU A O 1
ATOM 1519 N N . PRO A 1 191 ? -27.562 10.654 13.856 1.00 61.38 191 PRO A N 1
ATOM 1520 C CA . PRO A 1 191 ? -27.719 9.272 14.317 1.00 61.38 191 PRO A CA 1
ATOM 1521 C C . PRO A 1 191 ? -27.152 8.240 13.323 1.00 61.38 191 PRO A C 1
ATOM 1523 O O . PRO A 1 191 ? -27.577 8.175 12.173 1.00 61.38 191 PRO A O 1
ATOM 1526 N N . ASN A 1 192 ? -26.249 7.370 13.791 1.00 73.75 192 ASN A N 1
ATOM 1527 C CA . ASN A 1 192 ? -25.673 6.285 12.992 1.00 73.75 192 ASN A CA 1
ATOM 1528 C C . ASN A 1 192 ? -25.660 4.970 13.794 1.00 73.75 192 ASN A C 1
ATOM 1530 O O . ASN A 1 192 ? -25.126 4.920 14.905 1.00 73.75 192 ASN A O 1
ATOM 1534 N N . ALA A 1 193 ? -26.246 3.911 13.226 1.00 80.31 193 ALA A N 1
ATOM 1535 C CA . ALA A 1 193 ? -26.285 2.580 13.833 1.00 80.31 193 ALA A CA 1
ATOM 1536 C C . ALA A 1 193 ? -24.876 1.991 14.029 1.00 80.31 193 ALA A C 1
ATOM 1538 O O . ALA A 1 193 ? -24.612 1.387 15.064 1.00 80.31 193 ALA A O 1
ATOM 1539 N N . GLU A 1 194 ? -23.945 2.244 13.103 1.00 80.44 194 GLU A N 1
ATOM 1540 C CA . GLU A 1 194 ? -22.554 1.776 13.197 1.00 80.44 194 GLU A CA 1
ATOM 1541 C C . GLU A 1 194 ? -21.817 2.401 14.385 1.00 80.44 194 GLU A C 1
ATOM 1543 O O . GLU A 1 194 ? -21.063 1.740 15.097 1.00 80.44 194 GLU A O 1
ATOM 1548 N N . ARG A 1 195 ? -22.095 3.677 14.673 1.00 83.19 195 ARG A N 1
ATOM 1549 C CA . ARG A 1 195 ? -21.520 4.366 15.834 1.00 83.19 195 ARG A CA 1
ATOM 1550 C C . ARG A 1 195 ? -22.053 3.792 17.148 1.00 83.19 195 ARG A C 1
ATOM 1552 O O . ARG A 1 195 ? -21.280 3.590 18.080 1.00 83.19 195 ARG A O 1
ATOM 1559 N N . GLN A 1 196 ? -23.350 3.480 17.216 1.00 84.69 196 GLN A N 1
ATOM 1560 C CA . GLN A 1 196 ? -23.928 2.802 18.384 1.00 84.69 196 GLN A CA 1
ATOM 1561 C C . GLN A 1 196 ? -23.340 1.397 18.561 1.00 84.69 196 GLN A C 1
ATOM 1563 O O . GLN A 1 196 ? -22.929 1.051 19.667 1.00 84.69 196 GLN A O 1
ATOM 1568 N N . ASN A 1 197 ? -23.192 0.640 17.470 1.00 86.69 197 ASN A N 1
ATOM 1569 C CA . ASN A 1 197 ? -22.527 -0.663 17.480 1.00 86.69 197 ASN A CA 1
ATOM 1570 C C . ASN A 1 197 ? -21.099 -0.559 18.035 1.00 86.69 197 ASN A C 1
ATOM 1572 O O . ASN A 1 197 ? -20.699 -1.375 18.864 1.00 86.69 197 ASN A O 1
ATOM 1576 N N . LEU A 1 198 ? -20.336 0.461 17.632 1.00 87.69 198 LEU A N 1
ATOM 1577 C CA . LEU A 1 198 ? -18.984 0.695 18.136 1.00 87.69 198 LEU A CA 1
ATOM 1578 C C . LEU A 1 198 ? -18.964 1.016 19.639 1.00 87.69 198 LEU A C 1
ATOM 1580 O O . LEU A 1 198 ? -18.168 0.432 20.379 1.00 87.69 198 LEU A O 1
ATOM 1584 N N . ILE A 1 199 ? -19.862 1.884 20.112 1.00 88.12 199 ILE A N 1
ATOM 1585 C CA . ILE A 1 199 ? -20.014 2.179 21.547 1.00 88.12 199 ILE A CA 1
ATOM 1586 C C . ILE A 1 199 ? -20.314 0.892 22.324 1.00 88.12 199 ILE A C 1
ATOM 1588 O O . ILE A 1 199 ? -19.691 0.633 23.360 1.00 88.12 199 ILE A O 1
ATOM 1592 N N . ASP A 1 200 ? -21.218 0.062 21.806 1.00 88.00 200 ASP A N 1
ATOM 1593 C CA . ASP A 1 200 ? -21.588 -1.210 22.419 1.00 88.00 200 ASP A CA 1
ATOM 1594 C C . ASP A 1 200 ? -20.404 -2.184 22.460 1.00 88.00 200 ASP A C 1
ATOM 1596 O O . ASP A 1 200 ? -20.158 -2.793 23.502 1.00 88.00 200 ASP A O 1
ATOM 1600 N N . ILE A 1 201 ? -19.599 -2.271 21.395 1.00 88.25 201 ILE A N 1
ATOM 1601 C CA . ILE A 1 201 ? -18.378 -3.098 21.339 1.00 88.25 201 ILE A CA 1
ATOM 1602 C C . ILE A 1 201 ? -17.334 -2.639 22.379 1.00 88.25 201 ILE A C 1
ATOM 1604 O O . ILE A 1 201 ? -16.713 -3.461 23.074 1.00 88.25 201 ILE A O 1
ATOM 1608 N N . VAL A 1 202 ? -17.137 -1.325 22.528 1.00 87.75 202 VAL A N 1
ATOM 1609 C CA . VAL A 1 202 ? -16.166 -0.744 23.475 1.00 87.75 202 VAL A CA 1
ATOM 1610 C C . VAL A 1 202 ? -16.637 -0.908 24.931 1.00 87.75 202 VAL A C 1
ATOM 1612 O O . VAL A 1 202 ? -15.825 -1.213 25.825 1.00 87.75 202 VAL A O 1
ATOM 1615 N N . LYS A 1 203 ? -17.943 -0.747 25.191 1.00 86.75 203 LYS A N 1
ATOM 1616 C CA . LYS A 1 203 ? -18.562 -0.938 26.517 1.00 86.75 203 LYS A CA 1
ATOM 1617 C C . LYS A 1 203 ? -18.684 -2.415 26.897 1.00 86.75 203 LYS A C 1
ATOM 1619 O O . LYS A 1 203 ? -18.563 -2.738 28.085 1.00 86.75 203 LYS A O 1
ATOM 1624 N N . ALA A 1 204 ? -18.879 -3.307 25.927 1.00 83.69 204 ALA A N 1
ATOM 1625 C CA . ALA A 1 204 ? -19.042 -4.734 26.160 1.00 83.69 204 ALA A CA 1
ATOM 1626 C C . ALA A 1 204 ? -17.842 -5.331 26.908 1.00 83.69 204 ALA A C 1
ATOM 1628 O O . ALA A 1 204 ? -16.675 -5.062 26.618 1.00 83.69 204 ALA A O 1
ATOM 1629 N N . LYS A 1 205 ? -18.143 -6.175 27.899 1.00 73.81 205 LYS A N 1
ATOM 1630 C CA . LYS A 1 205 ? -17.140 -6.931 28.669 1.00 73.81 205 LYS A CA 1
ATOM 1631 C C . LYS A 1 205 ? -16.890 -8.328 28.101 1.00 73.81 205 LYS A C 1
ATOM 1633 O O . LYS A 1 205 ? -15.919 -8.970 28.485 1.00 73.81 205 LYS A O 1
ATOM 1638 N N . THR A 1 206 ? -17.763 -8.790 27.214 1.00 72.75 206 THR A N 1
ATOM 1639 C CA . THR A 1 206 ? -17.728 -10.108 26.575 1.00 72.75 206 THR A CA 1
ATOM 1640 C C . THR A 1 206 ? -17.581 -9.959 25.069 1.00 72.75 206 THR A C 1
ATOM 1642 O O . THR A 1 206 ? -17.803 -8.873 24.532 1.00 72.75 206 THR A O 1
ATOM 1645 N N . ASP A 1 207 ? -17.225 -11.054 24.402 1.00 72.75 207 ASP A N 1
ATOM 1646 C CA . ASP A 1 207 ? -17.260 -11.137 22.945 1.00 72.75 207 ASP A CA 1
ATOM 1647 C C . ASP A 1 207 ? -18.610 -10.670 22.407 1.00 72.75 207 ASP A C 1
ATOM 1649 O O . ASP A 1 207 ? -19.666 -11.141 22.837 1.00 72.75 207 ASP A O 1
ATOM 1653 N N . THR A 1 208 ? -18.558 -9.737 21.464 1.00 69.31 208 THR A N 1
ATOM 1654 C CA . THR A 1 208 ? -19.712 -9.313 20.678 1.00 69.31 208 THR A CA 1
ATOM 1655 C C . THR A 1 208 ? -19.456 -9.746 19.246 1.00 69.31 208 THR A C 1
ATOM 1657 O O . THR A 1 208 ? -18.394 -9.499 18.686 1.00 69.31 208 THR A O 1
ATOM 1660 N N . SER A 1 209 ? -20.419 -10.444 18.649 1.00 70.00 209 SER A N 1
ATOM 1661 C CA . SER A 1 209 ? -20.376 -10.839 17.236 1.00 70.00 209 SER A CA 1
ATOM 1662 C C . SER A 1 209 ? -20.781 -9.690 16.304 1.00 70.00 209 SER A C 1
ATOM 1664 O O . SER A 1 209 ? -21.245 -9.939 15.195 1.00 70.00 209 SER A O 1
ATOM 1666 N N . THR A 1 210 ? -20.682 -8.447 16.776 1.00 78.62 210 THR A N 1
ATOM 1667 C CA . THR A 1 210 ? -21.076 -7.257 16.029 1.00 78.62 210 THR A CA 1
ATOM 1668 C C . THR A 1 210 ? -19.950 -6.890 15.073 1.00 78.62 210 THR A C 1
ATOM 1670 O O . THR A 1 210 ? -18.799 -6.745 15.485 1.00 78.62 210 THR A O 1
ATOM 1673 N N . LEU A 1 211 ? -20.291 -6.786 13.793 1.00 82.12 211 LEU A N 1
ATOM 1674 C CA . LEU A 1 211 ? -19.397 -6.333 12.735 1.00 82.12 211 LEU A CA 1
ATOM 1675 C C . LEU A 1 211 ? -19.530 -4.816 12.629 1.00 82.12 211 LEU A C 1
ATOM 1677 O O . LEU A 1 211 ? -20.652 -4.319 12.569 1.00 82.12 211 LEU A O 1
ATOM 1681 N N . LEU A 1 212 ? -18.404 -4.107 12.629 1.00 86.69 212 LEU A N 1
ATOM 1682 C CA . LEU A 1 212 ? -18.355 -2.681 12.326 1.00 86.69 212 LEU A CA 1
ATOM 1683 C C . LEU A 1 212 ? -17.877 -2.499 10.888 1.00 86.69 212 LEU A C 1
ATOM 1685 O O . LEU A 1 212 ? -16.803 -2.992 10.535 1.00 86.69 212 LEU A O 1
ATOM 1689 N N . LEU A 1 213 ? -18.646 -1.771 10.086 1.00 86.06 213 LEU A N 1
ATOM 1690 C CA . LEU A 1 213 ? -18.257 -1.421 8.723 1.00 86.06 213 LEU A CA 1
ATOM 1691 C C . LEU A 1 213 ? -17.391 -0.153 8.716 1.00 86.06 213 LEU A C 1
ATOM 1693 O O . LEU A 1 213 ? -17.811 0.903 9.187 1.00 86.06 213 LEU A O 1
ATOM 1697 N N . LEU A 1 214 ? -16.192 -0.254 8.146 1.00 87.38 214 LEU A N 1
ATOM 1698 C CA . LEU A 1 214 ? -15.305 0.864 7.834 1.00 87.38 214 LEU A CA 1
ATOM 1699 C C . LEU A 1 214 ? -15.383 1.137 6.327 1.00 87.38 214 LEU A C 1
ATOM 1701 O O . LEU A 1 214 ? -14.796 0.376 5.550 1.00 87.38 214 LEU A O 1
ATOM 1705 N N . PRO A 1 215 ? -16.117 2.173 5.890 1.00 84.75 215 PRO A N 1
ATOM 1706 C CA . PRO A 1 215 ? -16.339 2.408 4.472 1.00 84.75 215 PRO A CA 1
ATOM 1707 C C . PRO A 1 215 ? -15.070 2.918 3.781 1.00 84.75 215 PRO A C 1
ATOM 1709 O O . PRO A 1 215 ? -14.396 3.802 4.307 1.00 84.75 215 PRO A O 1
ATOM 1712 N N . LEU A 1 216 ? -14.776 2.390 2.590 1.00 86.00 216 LEU A N 1
ATOM 1713 C CA . LEU A 1 216 ? -13.795 2.927 1.636 1.00 86.00 216 LEU A CA 1
ATOM 1714 C C . LEU A 1 216 ? -12.445 3.340 2.256 1.00 86.00 216 LEU A C 1
ATOM 1716 O O . LEU A 1 216 ? -11.970 4.452 2.044 1.00 86.00 216 LEU A O 1
ATOM 1720 N N . ILE A 1 217 ? -11.823 2.453 3.034 1.00 89.25 217 ILE A N 1
ATOM 1721 C CA . ILE A 1 217 ? -10.562 2.747 3.738 1.00 89.25 217 ILE A CA 1
ATOM 1722 C C . ILE A 1 217 ? -9.362 1.974 3.176 1.00 89.25 217 ILE A C 1
ATOM 1724 O O . ILE A 1 217 ? -8.220 2.411 3.312 1.00 89.25 217 ILE A O 1
ATOM 1728 N N . PHE A 1 218 ? -9.595 0.818 2.552 1.00 92.44 218 PHE A N 1
ATOM 1729 C CA . PHE A 1 218 ? -8.524 -0.101 2.176 1.00 92.44 218 PHE A CA 1
ATOM 1730 C C . PHE A 1 218 ? -8.229 -0.065 0.672 1.00 92.44 218 PHE A C 1
ATOM 1732 O O . PHE A 1 218 ? -9.113 -0.411 -0.113 1.00 92.44 218 PHE A O 1
ATOM 1739 N N . PRO A 1 219 ? -7.010 0.306 0.237 1.00 93.50 219 PRO A N 1
ATOM 1740 C CA . PRO A 1 219 ? -6.637 0.219 -1.170 1.00 93.50 219 PRO A CA 1
ATOM 1741 C C . PRO A 1 219 ? -6.373 -1.241 -1.542 1.00 93.50 219 PRO A C 1
ATOM 1743 O O . PRO A 1 219 ? -5.533 -1.887 -0.926 1.00 93.50 219 PRO A O 1
ATOM 1746 N N . LYS A 1 220 ? -7.062 -1.775 -2.557 1.00 92.69 220 LYS A N 1
ATOM 1747 C CA . LYS A 1 220 ? -6.803 -3.152 -3.026 1.00 92.69 220 LYS A CA 1
ATOM 1748 C C . LYS A 1 220 ? -5.575 -3.237 -3.934 1.00 92.69 220 LYS A C 1
ATOM 1750 O O . LYS A 1 220 ? -4.845 -4.228 -3.898 1.00 92.69 220 LYS A O 1
ATOM 1755 N N . PHE A 1 221 ? -5.347 -2.180 -4.707 1.00 93.81 221 PHE A N 1
ATOM 1756 C CA . PHE A 1 221 ? -4.254 -2.042 -5.661 1.00 93.81 221 PHE A CA 1
ATOM 1757 C C . PHE A 1 221 ? -3.502 -0.749 -5.347 1.00 93.81 221 PHE A C 1
ATOM 1759 O O . PHE A 1 221 ? -4.063 0.347 -5.432 1.00 93.81 221 PHE A O 1
ATOM 1766 N N . LEU A 1 222 ? -2.241 -0.876 -4.945 1.00 94.56 222 LEU A N 1
ATOM 1767 C CA . LEU A 1 222 ? -1.387 0.247 -4.577 1.00 94.56 222 LEU A CA 1
ATOM 1768 C C . LEU A 1 222 ? -0.151 0.235 -5.464 1.00 94.56 222 LEU A C 1
ATOM 1770 O O . LEU A 1 222 ? 0.532 -0.776 -5.563 1.00 94.56 222 LEU A O 1
ATOM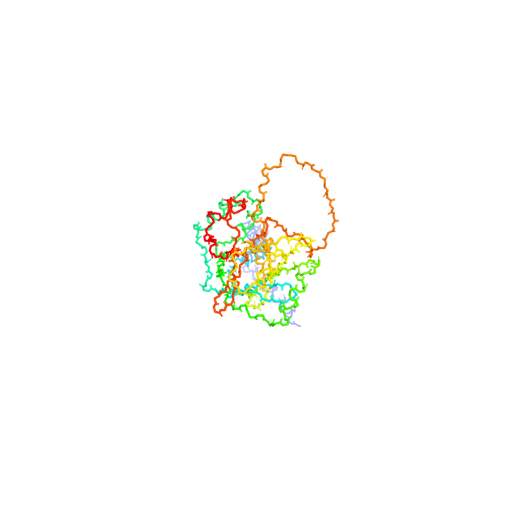 1774 N N . LYS A 1 223 ? 0.150 1.371 -6.073 1.00 92.94 223 LYS A N 1
ATOM 1775 C CA . LYS A 1 223 ? 1.372 1.600 -6.832 1.00 92.94 223 LYS A CA 1
ATOM 1776 C C . LYS A 1 223 ? 2.336 2.432 -6.007 1.00 92.94 223 LYS A C 1
ATOM 1778 O O . LYS A 1 223 ? 1.925 3.401 -5.368 1.00 92.94 223 LYS A O 1
ATOM 1783 N N . ILE A 1 224 ? 3.616 2.102 -6.057 1.00 91.88 224 ILE A N 1
ATOM 1784 C CA . ILE A 1 224 ? 4.688 2.938 -5.522 1.00 91.88 224 ILE A CA 1
ATOM 1785 C C . ILE A 1 224 ? 5.514 3.457 -6.698 1.00 91.88 224 ILE A C 1
ATOM 1787 O O . ILE A 1 224 ? 6.096 2.694 -7.465 1.00 91.88 224 ILE A O 1
ATOM 1791 N N . ASP A 1 225 ? 5.571 4.779 -6.862 1.00 88.25 225 ASP A N 1
ATOM 1792 C CA . ASP A 1 225 ? 6.397 5.371 -7.914 1.00 88.25 225 ASP A CA 1
ATOM 1793 C C . ASP A 1 225 ? 7.908 5.271 -7.614 1.00 88.25 225 ASP A C 1
ATOM 1795 O O . ASP A 1 225 ? 8.357 4.847 -6.545 1.00 88.25 225 ASP A O 1
ATOM 1799 N N . LYS A 1 226 ? 8.735 5.705 -8.569 1.00 83.50 226 LYS A N 1
ATOM 1800 C CA . LYS A 1 226 ? 10.202 5.660 -8.437 1.00 83.50 226 LYS A CA 1
ATOM 1801 C C . LYS A 1 226 ? 10.708 6.511 -7.267 1.00 83.50 226 LYS A C 1
ATOM 1803 O O . LYS A 1 226 ? 11.751 6.206 -6.680 1.00 83.50 226 LYS A O 1
ATOM 1808 N N . GLU A 1 227 ? 9.979 7.561 -6.910 1.00 84.00 227 GLU A N 1
ATOM 1809 C CA . GLU A 1 227 ? 10.259 8.469 -5.800 1.00 84.00 227 GLU A CA 1
ATOM 1810 C C . GLU A 1 227 ? 9.782 7.919 -4.436 1.00 84.00 227 GLU A C 1
ATOM 1812 O O . GLU A 1 227 ? 10.107 8.491 -3.380 1.00 84.00 227 GLU A O 1
ATOM 1817 N N . GLY A 1 228 ? 9.066 6.792 -4.435 1.00 85.75 228 GLY A N 1
ATOM 1818 C CA . GLY A 1 228 ? 8.489 6.154 -3.256 1.00 85.75 228 GLY A CA 1
ATOM 1819 C C . GLY A 1 228 ? 7.190 6.815 -2.796 1.00 85.75 228 GLY A C 1
ATOM 1820 O O . GLY A 1 228 ? 6.917 6.833 -1.596 1.00 85.75 228 GLY A O 1
ATOM 1821 N N . ARG A 1 229 ? 6.446 7.461 -3.695 1.00 89.44 229 ARG A N 1
ATOM 1822 C CA . ARG A 1 229 ? 5.119 8.012 -3.411 1.00 89.44 229 ARG A CA 1
ATOM 1823 C C . ARG A 1 229 ? 4.064 6.941 -3.701 1.00 89.44 229 ARG A C 1
ATOM 1825 O O . ARG A 1 229 ? 4.090 6.359 -4.787 1.00 89.44 229 ARG A O 1
ATOM 1832 N N . PRO A 1 230 ? 3.160 6.674 -2.745 1.00 92.31 230 PRO A N 1
ATOM 1833 C CA . PRO A 1 230 ? 2.072 5.734 -2.950 1.00 92.31 230 PRO A CA 1
ATOM 1834 C C . PRO A 1 230 ? 0.947 6.376 -3.776 1.00 92.31 230 PRO A C 1
ATOM 1836 O O . PRO A 1 230 ? 0.580 7.524 -3.537 1.00 92.31 230 PRO A O 1
ATOM 1839 N N . GLU A 1 231 ? 0.373 5.619 -4.703 1.00 91.81 231 GLU A N 1
ATOM 1840 C CA . GLU A 1 231 ? -0.773 5.999 -5.530 1.00 91.81 231 GLU A CA 1
ATOM 1841 C C . GLU A 1 231 ? -1.773 4.836 -5.563 1.00 91.81 231 GLU A C 1
ATOM 1843 O O . GLU A 1 231 ? -1.405 3.700 -5.861 1.00 91.81 231 GLU A O 1
ATOM 1848 N N . VAL A 1 232 ? -3.041 5.095 -5.239 1.00 91.62 232 VAL A N 1
ATOM 1849 C CA . VAL A 1 232 ? -4.088 4.062 -5.287 1.00 91.62 232 VAL A CA 1
ATOM 1850 C C . VAL A 1 232 ? -4.579 3.906 -6.720 1.00 91.62 232 VAL A C 1
ATOM 1852 O O . VAL A 1 232 ? -4.968 4.887 -7.358 1.00 91.62 232 VAL A O 1
ATOM 1855 N N . LEU A 1 233 ? -4.587 2.672 -7.218 1.00 90.38 233 LEU A N 1
ATOM 1856 C CA . LEU A 1 233 ? -4.985 2.376 -8.588 1.00 90.38 233 LEU A CA 1
ATOM 1857 C C . LEU A 1 233 ? -6.490 2.117 -8.685 1.00 90.38 233 LEU A C 1
ATOM 1859 O O . LEU A 1 233 ? -7.059 1.351 -7.909 1.00 90.38 233 LEU A O 1
ATOM 1863 N N . SER A 1 234 ? -7.122 2.721 -9.690 1.00 86.06 234 SER A N 1
ATOM 1864 C CA . SER A 1 234 ? -8.534 2.501 -10.021 1.00 86.06 234 SER A CA 1
ATOM 1865 C C . SER A 1 234 ? -8.674 1.322 -10.983 1.00 86.06 234 SER A C 1
ATOM 1867 O O . SER A 1 234 ? -8.977 1.508 -12.158 1.00 86.06 234 SER A O 1
ATOM 1869 N N . MET A 1 235 ? -8.391 0.112 -10.503 1.00 81.31 235 MET A N 1
ATOM 1870 C CA . MET A 1 235 ? -8.542 -1.119 -11.298 1.00 81.31 235 MET A CA 1
ATOM 1871 C C . MET A 1 235 ? -9.945 -1.722 -11.209 1.00 81.31 235 MET A C 1
ATOM 1873 O O . MET A 1 235 ? -10.193 -2.780 -11.766 1.00 81.31 235 MET A O 1
ATOM 1877 N N . MET A 1 236 ? -10.859 -1.099 -10.474 1.00 79.94 236 MET A N 1
ATOM 1878 C CA . MET A 1 236 ? -12.217 -1.596 -10.294 1.00 79.94 236 MET A CA 1
ATOM 1879 C C . MET A 1 236 ? -13.169 -0.524 -10.805 1.00 79.94 236 MET A C 1
ATOM 1881 O O . MET A 1 236 ? -12.947 0.657 -10.558 1.00 79.94 236 MET A O 1
ATOM 1885 N N . GLU A 1 237 ? -14.216 -0.915 -11.519 1.00 71.81 237 GLU A N 1
ATOM 1886 C CA . GLU A 1 237 ? -15.275 0.004 -11.922 1.00 71.81 237 GLU A CA 1
ATOM 1887 C C . GLU A 1 237 ? -16.588 -0.460 -11.306 1.00 71.81 237 GLU A C 1
ATOM 1889 O O . GLU A 1 237 ? -17.001 -1.608 -11.478 1.00 71.81 237 GLU A O 1
ATOM 1894 N N . HIS A 1 238 ? -17.276 0.439 -10.605 1.00 58.62 238 HIS A N 1
ATOM 1895 C CA . HIS A 1 238 ? -18.631 0.175 -10.158 1.00 58.62 238 HIS A CA 1
ATOM 1896 C C . HIS A 1 238 ? -19.515 -0.008 -11.396 1.00 58.62 238 HIS A C 1
ATOM 1898 O O . HIS A 1 238 ? -19.826 0.947 -12.116 1.00 58.62 238 HIS A O 1
ATOM 1904 N N . ILE A 1 239 ? -19.946 -1.244 -11.645 1.00 52.66 239 ILE A N 1
ATOM 1905 C CA . ILE A 1 239 ? -20.919 -1.535 -12.693 1.00 52.66 239 ILE A CA 1
ATOM 1906 C C . ILE A 1 239 ? -22.260 -0.974 -12.210 1.00 52.66 239 ILE A C 1
ATOM 1908 O O . ILE A 1 239 ? -23.010 -1.615 -11.480 1.00 52.66 239 ILE A O 1
ATOM 1912 N N . GLU A 1 240 ? -22.576 0.264 -12.588 1.00 46.00 240 GLU A N 1
ATOM 1913 C CA . GLU A 1 240 ? -23.934 0.788 -12.479 1.00 46.00 240 GLU A CA 1
ATOM 1914 C C . GLU A 1 240 ? -24.837 -0.041 -13.414 1.00 46.00 240 GLU A C 1
ATOM 1916 O O . GLU A 1 240 ? -25.066 0.323 -14.570 1.00 46.00 240 GLU A O 1
ATOM 1921 N N . VAL A 1 241 ? -25.447 -1.124 -12.917 1.00 39.75 241 VAL A N 1
ATOM 1922 C CA . VAL A 1 241 ? -26.546 -1.829 -13.621 1.00 39.75 241 VAL A CA 1
ATOM 1923 C C . VAL A 1 241 ? -27.769 -0.906 -13.841 1.00 39.75 241 VAL A C 1
ATOM 1925 O O . VAL A 1 241 ? -28.744 -1.279 -14.489 1.00 39.75 241 VAL A O 1
ATOM 1928 N N . THR A 1 242 ? -27.705 0.357 -13.407 1.00 35.53 242 THR A N 1
ATOM 1929 C CA . THR A 1 242 ? -28.745 1.371 -13.619 1.00 35.53 242 THR A CA 1
ATOM 1930 C C . THR A 1 242 ? -28.253 2.656 -14.286 1.00 35.53 242 THR A C 1
ATOM 1932 O O . THR A 1 242 ? -28.820 3.718 -14.058 1.00 35.53 242 THR A O 1
ATOM 1935 N N . ARG A 1 243 ? -27.285 2.587 -15.210 1.00 37.72 243 ARG A N 1
ATOM 1936 C CA . ARG A 1 243 ? -26.970 3.730 -16.095 1.00 37.72 243 ARG A CA 1
ATOM 1937 C C . ARG A 1 243 ? -27.909 3.845 -17.308 1.00 37.72 243 ARG A C 1
ATOM 1939 O O . ARG A 1 243 ? -27.514 4.237 -18.403 1.00 37.72 243 ARG A O 1
ATOM 1946 N N . ILE A 1 244 ? -29.190 3.535 -17.105 1.00 39.62 244 ILE A N 1
ATOM 1947 C CA . ILE A 1 244 ? -30.287 4.066 -17.917 1.00 39.62 244 ILE A CA 1
ATOM 1948 C C . ILE A 1 244 ? -31.036 5.001 -16.966 1.00 39.62 244 ILE A C 1
ATOM 1950 O O . ILE A 1 244 ? -31.684 4.525 -16.043 1.00 39.62 244 ILE A O 1
ATOM 1954 N N . ILE A 1 245 ? -30.963 6.313 -17.214 1.00 40.94 245 ILE A N 1
ATOM 1955 C CA . ILE A 1 245 ? -31.523 7.424 -16.411 1.00 40.94 245 ILE A CA 1
ATOM 1956 C C . ILE A 1 245 ? -30.543 8.009 -15.370 1.00 40.94 245 ILE A C 1
ATOM 1958 O O . ILE A 1 245 ? -30.792 7.980 -14.175 1.00 40.94 245 ILE A O 1
ATOM 1962 N N . HIS A 1 246 ? -29.467 8.653 -15.822 1.00 32.81 246 HIS A N 1
ATOM 1963 C CA . HIS A 1 246 ? -29.365 10.107 -15.645 1.00 32.81 246 HIS A CA 1
ATOM 1964 C C . HIS A 1 246 ? -28.200 10.677 -16.457 1.00 32.81 246 HIS A C 1
ATOM 1966 O O . HIS A 1 246 ? -27.029 10.575 -16.113 1.00 32.81 246 HIS A O 1
ATOM 1972 N N . ASP A 1 247 ? -28.580 11.279 -17.579 1.00 36.03 247 ASP A N 1
ATOM 1973 C CA . ASP A 1 247 ? -27.737 12.103 -18.428 1.00 36.03 247 ASP A CA 1
ATOM 1974 C C . ASP A 1 247 ? -27.494 13.456 -17.726 1.00 36.03 247 ASP A C 1
ATOM 1976 O O . ASP A 1 247 ? -28.436 14.059 -17.208 1.00 36.03 247 ASP A O 1
ATOM 1980 N N . LYS A 1 248 ? -26.230 13.897 -17.749 1.00 40.12 248 LYS A N 1
ATOM 1981 C CA . LYS A 1 248 ? -25.712 15.276 -17.637 1.00 40.12 248 LYS A CA 1
ATOM 1982 C C . LYS A 1 248 ? -26.290 16.193 -16.553 1.00 40.12 248 LYS A C 1
ATOM 1984 O O . LYS A 1 248 ? -27.391 16.716 -16.695 1.00 40.12 248 LYS A O 1
ATOM 1989 N N . ASN A 1 249 ? -25.441 16.561 -15.589 1.00 33.69 249 ASN A N 1
ATOM 1990 C CA . ASN A 1 249 ? -25.059 17.958 -15.305 1.00 33.69 249 ASN A CA 1
ATOM 1991 C C . ASN A 1 249 ? -24.277 18.044 -13.988 1.00 33.69 249 ASN A C 1
ATOM 1993 O O . ASN A 1 249 ? -24.886 17.942 -12.933 1.00 33.69 249 ASN A O 1
ATOM 1997 N N . GLN A 1 250 ? -22.971 18.312 -14.060 1.00 35.12 250 GLN A N 1
ATOM 1998 C CA . GLN A 1 250 ? -22.286 19.410 -13.353 1.00 35.12 250 GLN A CA 1
ATOM 1999 C C . GLN A 1 250 ? -20.780 19.152 -13.322 1.00 35.12 250 GLN A C 1
ATOM 2001 O O . GLN A 1 250 ? -20.260 18.418 -12.495 1.00 35.12 250 GLN A O 1
ATOM 2006 N N . SER A 1 251 ? -20.085 19.813 -14.240 1.00 38.56 251 SER A N 1
ATOM 2007 C CA . SER A 1 251 ? -18.696 20.214 -14.067 1.00 38.56 251 SER A CA 1
ATOM 2008 C C . SER A 1 251 ? -18.630 21.299 -12.987 1.00 38.56 251 SER A C 1
ATOM 2010 O O . SER A 1 251 ? -19.244 22.358 -13.153 1.00 38.56 251 SER A O 1
ATOM 2012 N N . LEU A 1 252 ? -17.895 21.042 -11.910 1.00 37.53 252 LEU A N 1
ATOM 2013 C CA . LEU A 1 252 ? -17.468 22.044 -10.937 1.00 37.53 252 LEU A CA 1
ATOM 2014 C C . LEU A 1 252 ? -15.951 21.921 -10.786 1.00 37.53 252 LEU A C 1
ATOM 2016 O O . LEU A 1 252 ? -15.444 20.948 -10.238 1.00 37.53 252 LEU A O 1
ATOM 2020 N N . ASP A 1 253 ? -15.265 22.906 -11.363 1.00 32.81 253 ASP A N 1
ATOM 2021 C CA . ASP A 1 253 ? -13.836 23.157 -11.219 1.00 32.81 253 ASP A CA 1
ATOM 2022 C C . ASP A 1 253 ? -13.499 23.566 -9.778 1.00 32.81 253 ASP A C 1
ATOM 2024 O O . ASP A 1 253 ? -14.196 24.394 -9.187 1.00 32.81 253 ASP A O 1
ATOM 2028 N N . GLY A 1 254 ? -12.362 23.070 -9.284 1.00 41.19 254 GLY A N 1
ATOM 2029 C CA . GLY A 1 254 ? -11.639 23.627 -8.140 1.00 41.19 254 GLY A CA 1
ATOM 2030 C C . GLY A 1 254 ? -11.873 22.909 -6.813 1.00 41.19 254 GLY A C 1
ATOM 2031 O O . GLY A 1 254 ? -12.633 23.392 -5.979 1.00 41.19 254 GLY A O 1
ATOM 2032 N N . ALA A 1 255 ? -11.154 21.809 -6.592 1.00 31.22 255 ALA A N 1
ATOM 2033 C CA . ALA A 1 255 ? -10.877 21.277 -5.261 1.00 31.22 255 ALA A CA 1
ATOM 2034 C C . ALA A 1 255 ? -9.362 21.066 -5.149 1.00 31.22 255 ALA A C 1
ATOM 2036 O O . ALA A 1 255 ? -8.746 20.553 -6.084 1.00 31.22 255 ALA A O 1
ATOM 2037 N N . ASP A 1 256 ? -8.776 21.543 -4.052 1.00 37.09 256 ASP A N 1
ATOM 2038 C CA . ASP A 1 256 ? -7.391 21.262 -3.682 1.00 37.09 256 ASP A CA 1
ATOM 2039 C C . ASP A 1 256 ? -7.165 19.735 -3.644 1.00 37.09 256 ASP A C 1
ATOM 2041 O O . ASP A 1 256 ? -8.048 18.986 -3.226 1.00 37.09 256 ASP A O 1
ATOM 2045 N N . ASP A 1 257 ? -5.984 19.282 -4.080 1.00 45.59 257 ASP A N 1
ATOM 2046 C CA . ASP A 1 257 ? -5.594 17.863 -4.248 1.00 45.59 257 ASP A CA 1
ATOM 2047 C C . ASP A 1 257 ? -5.671 17.012 -2.954 1.00 45.59 257 ASP A C 1
ATOM 2049 O O . ASP A 1 257 ? -5.470 15.799 -3.004 1.00 45.59 257 ASP A O 1
ATOM 2053 N N . ASP A 1 258 ? -5.971 17.620 -1.801 1.00 48.38 258 ASP A N 1
ATOM 2054 C CA . ASP A 1 258 ? -5.942 16.976 -0.483 1.00 48.38 258 ASP A CA 1
ATOM 2055 C C . ASP A 1 258 ? -7.321 16.486 0.026 1.00 48.38 258 ASP A C 1
ATOM 2057 O O . ASP A 1 258 ? -7.355 15.717 0.983 1.00 48.38 258 ASP A O 1
ATOM 2061 N N . ASP A 1 259 ? -8.443 16.849 -0.618 1.00 44.22 259 ASP A N 1
ATOM 2062 C CA . ASP A 1 259 ? -9.814 16.471 -0.193 1.00 44.22 259 ASP A CA 1
ATOM 2063 C C . ASP A 1 259 ? -10.617 15.783 -1.322 1.00 44.22 259 ASP A C 1
ATOM 2065 O O . ASP A 1 259 ? -11.777 16.104 -1.604 1.00 44.22 259 ASP A O 1
ATOM 2069 N N . VAL A 1 260 ? -10.010 14.814 -2.013 1.00 52.31 260 VAL A N 1
ATOM 2070 C CA . VAL A 1 260 ? -10.755 13.952 -2.946 1.00 52.31 260 VAL A CA 1
ATOM 2071 C C . VAL A 1 260 ? -11.608 12.971 -2.126 1.00 52.31 260 VAL A C 1
ATOM 2073 O O . VAL A 1 260 ? -11.043 12.187 -1.358 1.00 52.31 260 VAL A O 1
ATOM 2076 N N . PRO A 1 261 ? -12.952 12.970 -2.262 1.00 56.91 261 PRO A N 1
ATOM 2077 C CA . PRO A 1 261 ? -13.792 12.018 -1.546 1.00 56.91 261 PRO A CA 1
ATOM 2078 C C . PRO A 1 261 ? -13.374 10.582 -1.900 1.00 56.91 261 PRO A C 1
ATOM 2080 O O . PRO A 1 261 ? -13.037 10.317 -3.059 1.00 56.91 261 PRO A O 1
ATOM 2083 N N . PRO A 1 262 ? -13.378 9.654 -0.927 1.00 59.88 262 PRO A N 1
ATOM 2084 C CA . PRO A 1 262 ? -12.924 8.290 -1.153 1.00 59.88 262 PRO A CA 1
ATOM 2085 C C . PRO A 1 262 ? -13.742 7.644 -2.277 1.00 59.88 262 PRO A C 1
ATOM 2087 O O . PRO A 1 262 ? -14.970 7.585 -2.221 1.00 59.88 262 PRO A O 1
ATOM 2090 N N . ASP A 1 263 ? -13.044 7.203 -3.324 1.00 66.12 263 ASP A N 1
ATOM 2091 C CA . ASP A 1 263 ? -13.651 6.664 -4.540 1.00 66.12 263 ASP A CA 1
ATOM 2092 C C . ASP A 1 263 ? -13.937 5.160 -4.361 1.00 66.12 263 ASP A C 1
ATOM 2094 O O . ASP A 1 263 ? -12.995 4.395 -4.104 1.00 66.12 263 ASP A O 1
ATOM 2098 N N . PRO A 1 264 ? -15.197 4.700 -4.508 1.00 68.12 264 PRO A N 1
ATOM 2099 C CA . PRO A 1 264 ? -15.553 3.281 -4.407 1.00 68.12 264 PRO A CA 1
ATOM 2100 C C . PRO A 1 264 ? -14.870 2.391 -5.455 1.00 68.12 264 PRO A C 1
ATOM 2102 O O . PRO A 1 264 ? -14.830 1.172 -5.298 1.00 68.12 264 PRO A O 1
ATOM 2105 N N . ASN A 1 265 ? -14.306 2.986 -6.506 1.00 74.19 265 ASN A N 1
ATOM 2106 C CA . ASN A 1 265 ? -13.537 2.296 -7.542 1.00 74.19 265 ASN A CA 1
ATOM 2107 C C . ASN A 1 265 ? -12.069 2.043 -7.147 1.00 74.19 265 ASN A C 1
ATOM 2109 O O . ASN A 1 265 ? -11.364 1.265 -7.790 1.00 74.19 265 ASN A O 1
ATOM 2113 N N . LYS A 1 266 ? -11.591 2.708 -6.089 1.00 81.88 266 LYS A N 1
ATOM 2114 C CA . LYS A 1 266 ? -10.191 2.664 -5.632 1.00 81.88 266 LYS A CA 1
ATOM 2115 C C . LYS A 1 266 ? -10.040 1.998 -4.270 1.00 81.88 266 LYS A C 1
ATOM 2117 O O . LYS A 1 266 ? -9.033 1.341 -4.000 1.00 81.88 266 LYS A O 1
ATOM 2122 N N . LEU A 1 267 ? -11.022 2.199 -3.398 1.00 87.94 267 LEU A N 1
ATOM 2123 C CA . LEU A 1 267 ? -10.969 1.800 -1.998 1.00 87.94 267 LEU A CA 1
ATOM 2124 C C . LEU A 1 267 ? -12.082 0.806 -1.680 1.00 87.94 267 LEU A C 1
ATOM 2126 O O . LEU A 1 267 ? -13.173 0.857 -2.241 1.00 87.94 267 LEU A O 1
ATOM 2130 N N . ARG A 1 268 ? -11.803 -0.093 -0.740 1.00 86.94 268 ARG A N 1
ATOM 2131 C CA . ARG A 1 268 ? -12.731 -1.118 -0.273 1.00 86.94 268 ARG A CA 1
ATOM 2132 C C . ARG A 1 268 ? -13.138 -0.889 1.170 1.00 86.94 268 ARG A C 1
ATOM 2134 O O . ARG A 1 268 ? -12.413 -0.282 1.966 1.00 86.94 268 ARG A O 1
ATOM 2141 N N . ASN A 1 269 ? -14.300 -1.437 1.496 1.00 88.12 269 ASN A N 1
ATOM 2142 C CA . ASN A 1 269 ? -14.791 -1.492 2.858 1.00 88.12 269 ASN A CA 1
ATOM 2143 C C . ASN A 1 269 ? -14.048 -2.573 3.644 1.00 88.12 269 ASN A C 1
ATOM 2145 O O . ASN A 1 269 ? -13.768 -3.660 3.128 1.00 88.12 269 ASN A O 1
ATOM 2149 N N . LEU A 1 270 ? -13.781 -2.286 4.915 1.00 89.94 270 LEU A N 1
ATOM 2150 C CA . LEU A 1 270 ? -13.298 -3.274 5.870 1.00 89.94 270 LEU A CA 1
ATOM 2151 C C . LEU A 1 270 ? -14.358 -3.553 6.924 1.00 89.94 270 LEU A C 1
ATOM 2153 O O . LEU A 1 270 ? -15.111 -2.674 7.333 1.00 89.94 270 LEU A O 1
ATOM 2157 N N . LEU A 1 271 ? -14.372 -4.787 7.400 1.00 89.94 271 LEU A N 1
ATOM 2158 C CA . LEU A 1 271 ? -15.176 -5.236 8.519 1.00 89.94 271 LEU A CA 1
ATOM 2159 C C . LEU A 1 271 ? -14.257 -5.427 9.719 1.00 89.94 271 LEU A C 1
ATOM 2161 O O . LEU A 1 271 ? -13.290 -6.193 9.667 1.00 89.94 271 LEU A O 1
ATOM 2165 N N . LEU A 1 272 ? -14.568 -4.728 10.801 1.00 90.00 272 LEU A N 1
ATOM 2166 C CA . LEU A 1 272 ? -13.817 -4.749 12.043 1.00 90.00 272 LEU A CA 1
ATOM 2167 C C . LEU A 1 272 ? -14.619 -5.491 13.117 1.00 90.00 272 LEU A C 1
ATOM 2169 O O . LEU A 1 272 ? -15.802 -5.226 13.333 1.00 90.00 272 LEU A O 1
ATOM 2173 N N . THR A 1 273 ? -13.963 -6.409 13.823 1.00 90.19 273 THR A N 1
ATOM 2174 C CA . THR A 1 273 ? -14.540 -7.121 14.971 1.00 90.19 273 THR A CA 1
ATOM 2175 C C . THR A 1 273 ? -13.586 -7.112 16.150 1.00 90.19 273 THR A C 1
ATOM 2177 O O . THR A 1 273 ? -12.367 -7.182 15.987 1.00 90.19 273 THR A O 1
ATOM 2180 N N . LEU A 1 274 ? -14.139 -7.046 17.359 1.00 90.12 274 LEU A N 1
ATOM 2181 C CA . LEU A 1 274 ? -13.359 -7.147 18.584 1.00 90.12 274 LEU A CA 1
ATOM 2182 C C . LEU A 1 274 ? -13.530 -8.533 19.203 1.00 90.12 274 LEU A C 1
ATOM 2184 O O . LEU A 1 274 ? -14.635 -8.917 19.591 1.00 90.12 274 LEU A O 1
ATOM 2188 N N . ARG A 1 275 ? -12.423 -9.260 19.352 1.00 90.31 275 ARG A N 1
ATOM 2189 C CA . ARG A 1 275 ? -12.371 -10.546 20.055 1.00 90.31 275 ARG A CA 1
ATOM 2190 C C . ARG A 1 275 ? -11.771 -10.359 21.445 1.00 90.31 275 ARG A C 1
ATOM 2192 O O . ARG A 1 275 ? -10.845 -9.576 21.639 1.00 90.31 275 ARG A O 1
ATOM 2199 N N . ARG A 1 276 ? -12.306 -11.072 22.428 1.00 88.44 276 ARG A N 1
ATOM 2200 C CA . ARG A 1 276 ? -11.999 -11.007 23.856 1.00 88.44 276 ARG A CA 1
ATOM 2201 C C . ARG A 1 276 ? -11.973 -12.422 24.425 1.00 88.44 276 ARG A C 1
ATOM 2203 O O . ARG A 1 276 ? -12.993 -13.072 24.611 1.00 88.44 276 ARG A O 1
ATOM 2210 N N . SER A 1 277 ? -10.784 -12.873 24.797 1.00 84.75 277 SER A N 1
ATOM 2211 C CA . SER A 1 277 ? -10.611 -14.078 25.609 1.00 84.75 277 SER A CA 1
ATOM 2212 C C . SER A 1 277 ? -9.959 -13.692 26.940 1.00 84.75 277 SER A C 1
ATOM 2214 O O . SER A 1 277 ? -10.577 -13.016 27.757 1.00 84.75 277 SER A O 1
ATOM 2216 N N . LYS A 1 278 ? -8.691 -14.060 27.161 1.00 84.44 278 LYS A N 1
ATOM 2217 C CA . LYS A 1 278 ? -7.873 -13.538 28.274 1.00 84.44 278 LYS A CA 1
ATOM 2218 C C . LYS A 1 278 ? -7.337 -12.129 28.009 1.00 84.44 278 LYS A C 1
ATOM 2220 O O . LYS A 1 278 ? -7.080 -11.389 28.950 1.00 84.44 278 LYS A O 1
ATOM 2225 N N . ALA A 1 279 ? -7.169 -11.793 26.736 1.00 87.75 279 ALA A N 1
ATOM 2226 C CA . ALA A 1 279 ? -6.827 -10.474 26.228 1.00 87.75 279 ALA A CA 1
ATOM 2227 C C . ALA A 1 279 ? -7.843 -10.094 25.142 1.00 87.75 279 ALA A C 1
ATOM 2229 O O . ALA A 1 279 ? -8.554 -10.969 24.635 1.00 87.75 279 ALA A O 1
ATOM 2230 N N . ALA A 1 280 ? -7.918 -8.807 24.811 1.00 89.75 280 ALA A N 1
ATOM 2231 C CA . ALA A 1 280 ? -8.716 -8.309 23.699 1.00 89.75 280 ALA A CA 1
ATOM 2232 C C . ALA A 1 280 ? -7.812 -8.030 22.492 1.00 89.75 280 ALA A C 1
ATOM 2234 O O . ALA A 1 280 ? -6.686 -7.571 22.672 1.00 89.75 280 ALA A O 1
ATOM 2235 N N . TRP A 1 281 ? -8.279 -8.299 21.279 1.00 92.25 281 TRP A N 1
ATOM 2236 C CA . TRP A 1 281 ? -7.596 -7.922 20.041 1.00 92.25 281 TRP A CA 1
ATOM 2237 C C . TRP A 1 281 ? -8.613 -7.671 18.933 1.00 92.25 281 TRP A C 1
ATOM 2239 O O . TRP A 1 281 ? -9.694 -8.267 18.904 1.00 92.25 281 TRP A O 1
ATOM 2249 N N . TRP A 1 282 ? -8.255 -6.776 18.022 1.00 92.12 282 TRP A N 1
ATOM 2250 C CA . TRP A 1 282 ? -9.064 -6.476 16.853 1.00 92.12 282 TRP A CA 1
ATOM 2251 C C . TRP A 1 282 ? -8.759 -7.458 15.721 1.00 92.12 282 TRP A C 1
ATOM 2253 O O . TRP A 1 282 ? -7.616 -7.887 15.533 1.00 92.12 282 TRP A O 1
ATOM 2263 N N . GLN A 1 283 ? -9.800 -7.824 14.986 1.00 92.75 283 GLN A N 1
ATOM 2264 C CA . GLN A 1 283 ? -9.734 -8.657 13.797 1.00 92.75 283 GLN A CA 1
ATOM 2265 C C . GLN A 1 283 ? -10.366 -7.896 12.630 1.00 92.75 283 GLN A C 1
ATOM 2267 O O . GLN A 1 283 ? -11.473 -7.368 12.754 1.00 92.75 283 GLN A O 1
ATOM 2272 N N . LEU A 1 284 ? -9.644 -7.856 11.517 1.00 92.75 284 LEU A N 1
ATOM 2273 C CA . LEU A 1 284 ? -10.053 -7.265 10.256 1.00 92.75 284 LEU A CA 1
ATOM 2274 C C . LEU A 1 284 ? -10.408 -8.353 9.251 1.00 92.75 284 LEU A C 1
ATOM 2276 O O . LEU A 1 284 ? -9.797 -9.422 9.220 1.00 92.75 284 LEU A O 1
ATOM 2280 N N . SER A 1 285 ? -11.373 -8.035 8.405 1.00 91.19 285 SER A N 1
ATOM 2281 C CA . SER A 1 285 ? -11.740 -8.822 7.232 1.00 91.19 285 SER A CA 1
ATOM 2282 C C . SER A 1 285 ? -12.188 -7.879 6.124 1.00 91.19 285 SER A C 1
ATOM 2284 O O . SER A 1 285 ? -12.776 -6.836 6.405 1.00 91.19 285 SER A O 1
ATOM 2286 N N . GLU A 1 286 ? -11.912 -8.229 4.873 1.00 89.19 286 GLU A N 1
ATOM 2287 C CA . GLU A 1 286 ? -12.487 -7.520 3.730 1.00 89.19 286 GLU A CA 1
ATOM 2288 C C . GLU A 1 286 ? -13.969 -7.891 3.571 1.00 89.19 286 GLU A C 1
ATOM 2290 O O . GLU A 1 286 ? -14.404 -8.984 3.948 1.00 89.19 286 GLU A O 1
ATOM 2295 N N . GLU A 1 287 ? -14.760 -6.991 2.990 1.00 85.06 287 GLU A N 1
ATOM 2296 C CA . GLU A 1 287 ? -16.119 -7.330 2.584 1.00 85.06 287 GLU A CA 1
ATOM 2297 C C . GLU A 1 287 ? -16.069 -8.294 1.383 1.00 85.06 287 GLU A C 1
ATOM 2299 O O . GLU A 1 287 ? -15.697 -7.925 0.275 1.00 85.06 287 GLU A O 1
ATOM 2304 N N . CYS A 1 288 ? -16.395 -9.566 1.609 1.00 84.94 288 CYS A N 1
ATOM 2305 C CA . CYS A 1 288 ? -16.432 -10.607 0.572 1.00 84.94 288 CYS A CA 1
ATOM 2306 C C . CYS A 1 288 ? -17.847 -11.158 0.373 1.00 84.94 288 CYS A C 1
ATOM 2308 O O . CYS A 1 288 ? -18.067 -12.366 0.250 1.00 84.94 288 CYS A O 1
ATOM 2310 N N . THR A 1 289 ? -18.846 -10.284 0.444 1.00 81.94 289 THR A N 1
ATOM 2311 C CA . THR A 1 289 ? -20.242 -10.695 0.308 1.00 81.94 289 THR A CA 1
ATOM 2312 C C . THR A 1 289 ? -20.641 -10.750 -1.166 1.00 81.94 289 THR A C 1
ATOM 2314 O O . THR A 1 289 ? -20.065 -10.081 -2.014 1.00 81.94 289 THR A O 1
ATOM 2317 N N . ILE A 1 290 ? -21.677 -11.531 -1.484 1.00 76.75 290 ILE A N 1
ATOM 2318 C CA . ILE A 1 290 ? -22.261 -11.588 -2.841 1.00 76.75 290 ILE A CA 1
ATOM 2319 C C . ILE A 1 290 ? -22.917 -10.242 -3.225 1.00 76.75 290 ILE A C 1
ATOM 2321 O O . ILE A 1 290 ? -23.254 -10.025 -4.381 1.00 76.75 290 ILE A O 1
ATOM 2325 N N . LEU A 1 291 ? -23.119 -9.350 -2.249 1.00 77.75 291 LEU A N 1
ATOM 2326 C CA . LEU A 1 291 ? -23.666 -8.010 -2.454 1.00 77.75 291 LEU A CA 1
ATOM 2327 C C . LEU A 1 291 ? -22.603 -7.004 -2.916 1.00 77.75 291 LEU A C 1
ATOM 2329 O O . LEU A 1 291 ? -22.969 -5.926 -3.373 1.00 77.75 291 LEU A O 1
ATOM 2333 N N . ASP A 1 292 ? -21.318 -7.339 -2.790 1.00 79.44 292 ASP A N 1
ATOM 2334 C CA . ASP A 1 292 ? -20.224 -6.522 -3.298 1.00 79.44 292 ASP A CA 1
ATOM 2335 C C . ASP A 1 292 ? -19.953 -6.895 -4.768 1.00 79.44 292 ASP A C 1
ATOM 2337 O O . ASP A 1 292 ? -19.297 -7.898 -5.065 1.00 79.44 292 ASP A O 1
ATOM 2341 N N . ASP A 1 293 ? -20.471 -6.084 -5.696 1.00 81.44 293 ASP A N 1
ATOM 2342 C CA . ASP A 1 293 ? -20.271 -6.257 -7.143 1.00 81.44 293 ASP A CA 1
ATOM 2343 C C . ASP A 1 293 ? -18.777 -6.322 -7.494 1.00 81.44 293 ASP A C 1
ATOM 2345 O O . ASP A 1 293 ? -18.331 -7.177 -8.262 1.00 81.44 293 ASP A O 1
ATOM 2349 N N . ASN A 1 294 ? -17.985 -5.455 -6.870 1.00 84.12 294 ASN A N 1
ATOM 2350 C CA . ASN A 1 294 ? -16.549 -5.352 -7.067 1.00 84.12 294 ASN A CA 1
ATOM 2351 C C . ASN A 1 294 ? -15.840 -6.654 -6.655 1.00 84.12 294 ASN A C 1
ATOM 2353 O O . ASN A 1 294 ? -14.948 -7.136 -7.362 1.00 84.12 294 ASN A O 1
ATOM 2357 N N . TYR A 1 295 ? -16.276 -7.275 -5.556 1.00 86.50 295 TYR A N 1
ATOM 2358 C CA . TYR A 1 295 ? -15.805 -8.603 -5.170 1.00 86.50 295 TYR A CA 1
ATOM 2359 C C . TYR A 1 295 ? -16.179 -9.659 -6.215 1.00 86.50 295 TYR A C 1
ATOM 2361 O O . TYR A 1 295 ? -15.304 -10.383 -6.696 1.00 86.50 295 TYR A O 1
ATOM 2369 N N . VAL A 1 296 ? -17.461 -9.728 -6.588 1.00 86.38 296 VAL A N 1
ATOM 2370 C CA . VAL A 1 296 ? -18.007 -10.762 -7.479 1.00 86.38 296 VAL A CA 1
ATOM 2371 C C . VAL A 1 296 ? -17.350 -10.735 -8.858 1.00 86.38 296 VAL A C 1
ATOM 2373 O O . VAL A 1 296 ? -16.944 -11.793 -9.342 1.00 86.38 296 VAL A O 1
ATOM 2376 N N . TYR A 1 297 ? -17.219 -9.558 -9.470 1.00 84.88 297 TYR A N 1
ATOM 2377 C CA . TYR A 1 297 ? -16.716 -9.422 -10.839 1.00 84.88 297 TYR A CA 1
ATOM 2378 C C . TYR A 1 297 ? -15.192 -9.470 -10.939 1.00 84.88 297 TYR A C 1
ATOM 2380 O O . TYR A 1 297 ? -14.681 -10.104 -11.860 1.00 84.88 297 TYR A O 1
ATOM 2388 N N . TYR A 1 298 ? -14.472 -8.841 -10.005 1.00 87.12 298 TYR A N 1
ATOM 2389 C CA . TYR A 1 298 ? -13.023 -8.658 -10.143 1.00 87.12 298 TYR A CA 1
ATOM 2390 C C . TYR A 1 298 ? -12.195 -9.513 -9.187 1.00 87.12 298 TYR A C 1
ATOM 2392 O O . TYR A 1 298 ? -11.108 -9.952 -9.543 1.00 87.12 298 TYR A O 1
ATOM 2400 N N . LEU A 1 299 ? -12.663 -9.755 -7.961 1.00 88.81 299 LEU A N 1
ATOM 2401 C CA . LEU A 1 299 ? -11.795 -10.300 -6.910 1.00 88.81 299 LEU A CA 1
ATOM 2402 C C . LEU A 1 299 ? -12.014 -11.789 -6.628 1.00 88.81 299 LEU A C 1
ATOM 2404 O O . LEU A 1 299 ? -11.113 -12.437 -6.100 1.00 88.81 299 LEU A O 1
ATOM 2408 N N . THR A 1 300 ? -13.170 -12.360 -6.973 1.00 87.69 300 THR A N 1
ATOM 2409 C CA . THR A 1 300 ? -13.485 -13.777 -6.696 1.00 87.69 300 THR A CA 1
ATOM 2410 C C . THR A 1 300 ? -12.486 -14.758 -7.308 1.00 87.69 300 THR A C 1
ATOM 2412 O O . THR A 1 300 ? -12.115 -15.728 -6.654 1.00 87.69 300 THR A O 1
ATOM 2415 N N . ASN A 1 301 ? -12.046 -14.508 -8.543 1.00 85.12 301 ASN A N 1
ATOM 2416 C CA . ASN A 1 301 ? -11.155 -15.399 -9.298 1.00 85.12 301 ASN A CA 1
ATOM 2417 C C . ASN A 1 301 ? -9.730 -14.852 -9.437 1.00 85.12 301 ASN A C 1
ATOM 2419 O O . ASN A 1 301 ? -8.966 -15.343 -10.271 1.00 85.12 301 ASN A O 1
ATOM 2423 N N . LEU A 1 302 ? -9.388 -13.832 -8.649 1.00 91.81 302 LEU A N 1
ATOM 2424 C CA . LEU A 1 302 ? -8.095 -13.174 -8.720 1.00 91.81 302 LEU A CA 1
ATOM 2425 C C . LEU A 1 302 ? -7.029 -14.013 -8.008 1.00 91.81 302 LEU A C 1
ATOM 2427 O O . LEU A 1 302 ? -7.209 -14.424 -6.856 1.00 91.81 302 LEU A O 1
ATOM 2431 N N . ALA A 1 303 ? -5.904 -14.255 -8.678 1.00 91.62 303 ALA A N 1
ATOM 2432 C CA . ALA A 1 303 ? -4.809 -15.053 -8.142 1.00 91.62 303 ALA A CA 1
ATOM 2433 C C . ALA A 1 303 ? -4.339 -14.539 -6.772 1.00 91.62 303 ALA A C 1
ATOM 2435 O O . ALA A 1 303 ? -4.046 -13.357 -6.600 1.00 91.62 303 ALA A O 1
ATOM 2436 N N . HIS A 1 304 ? -4.242 -15.446 -5.796 1.00 92.50 304 HIS A N 1
ATOM 2437 C CA . HIS A 1 304 ? -3.880 -15.174 -4.397 1.00 92.50 304 HIS A CA 1
ATOM 2438 C C . HIS A 1 304 ? -4.857 -14.304 -3.594 1.00 92.50 304 HIS A C 1
ATOM 2440 O O . HIS A 1 304 ? -4.558 -14.051 -2.424 1.00 92.50 304 HIS A O 1
ATOM 2446 N N . ASN A 1 305 ? -6.014 -13.907 -4.126 1.00 91.56 305 ASN A N 1
ATOM 2447 C CA . ASN A 1 305 ? -7.026 -13.235 -3.317 1.00 91.56 305 ASN A CA 1
ATOM 2448 C C . ASN A 1 305 ? -7.689 -14.238 -2.361 1.00 91.56 305 ASN A C 1
ATOM 2450 O O . ASN A 1 305 ? -8.145 -15.303 -2.772 1.00 91.56 305 ASN A O 1
ATOM 2454 N N . ASP A 1 306 ? -7.719 -13.902 -1.077 1.00 89.12 306 ASP A N 1
ATOM 2455 C CA . ASP A 1 306 ? -8.317 -14.718 -0.025 1.00 89.12 306 ASP A CA 1
ATOM 2456 C C . ASP A 1 306 ? -9.052 -13.785 0.935 1.00 89.12 306 ASP A C 1
ATOM 2458 O O . ASP A 1 306 ? -8.528 -12.732 1.282 1.00 89.12 306 ASP A O 1
ATOM 2462 N N . CYS A 1 307 ? -10.259 -14.161 1.341 1.00 87.19 307 CYS A N 1
ATOM 2463 C CA . CYS A 1 307 ? -11.086 -13.378 2.257 1.00 87.19 307 CYS A CA 1
ATOM 2464 C C . CYS A 1 307 ? -10.737 -13.616 3.726 1.00 87.19 307 CYS A C 1
ATOM 2466 O O . CYS A 1 307 ? -11.115 -12.813 4.581 1.00 87.19 307 CYS A O 1
ATOM 2468 N N . ASP A 1 308 ? -10.007 -14.693 4.021 1.00 88.75 308 ASP A N 1
ATOM 2469 C CA . ASP A 1 308 ? -9.499 -14.967 5.363 1.00 88.75 308 ASP A CA 1
ATOM 2470 C C . ASP A 1 308 ? -8.310 -14.061 5.718 1.00 88.75 308 ASP A C 1
ATOM 2472 O O . ASP A 1 308 ? -7.968 -13.923 6.892 1.00 88.75 308 ASP A O 1
ATOM 2476 N N . PHE A 1 309 ? -7.683 -13.427 4.725 1.00 92.12 309 PHE A N 1
ATOM 2477 C CA . PHE A 1 309 ? -6.553 -12.519 4.893 1.00 92.12 309 PHE A CA 1
ATOM 2478 C C . PHE A 1 309 ? -6.881 -11.143 4.327 1.00 92.12 309 PHE A C 1
ATOM 2480 O O . PHE A 1 309 ? -7.768 -10.983 3.496 1.00 92.12 309 PHE A O 1
ATOM 2487 N N . LEU A 1 310 ? -6.128 -10.138 4.762 1.00 93.44 310 LEU A N 1
ATOM 2488 C CA . LEU A 1 310 ? -6.184 -8.824 4.142 1.00 93.44 310 LEU A CA 1
ATOM 2489 C C . LEU A 1 310 ? -5.129 -8.776 3.038 1.00 93.44 310 LEU A C 1
ATOM 2491 O O . LEU A 1 310 ? -3.930 -8.869 3.326 1.00 93.44 310 LEU A O 1
ATOM 2495 N N . VAL A 1 311 ? -5.575 -8.686 1.786 1.00 95.06 311 VAL A N 1
ATOM 2496 C CA . VAL A 1 311 ? -4.716 -8.875 0.612 1.00 95.06 311 VAL A CA 1
ATOM 2497 C C . VAL A 1 311 ? -4.601 -7.577 -0.175 1.00 95.06 311 VAL A C 1
ATOM 2499 O O . VAL A 1 311 ? -5.611 -7.047 -0.626 1.00 95.06 311 VAL A O 1
ATOM 2502 N N . LEU A 1 312 ? -3.374 -7.107 -0.394 1.00 95.19 312 LEU A N 1
ATOM 2503 C CA . LEU A 1 312 ? -3.045 -5.949 -1.230 1.00 95.19 312 LEU A CA 1
ATOM 2504 C C . LEU A 1 312 ? -2.156 -6.386 -2.396 1.00 95.19 312 LEU A C 1
ATOM 2506 O O . LEU A 1 312 ? -1.187 -7.118 -2.195 1.00 95.19 312 LEU A O 1
ATOM 2510 N N . TYR A 1 313 ? -2.438 -5.877 -3.590 1.00 95.12 313 TYR A N 1
ATOM 2511 C CA . TYR A 1 313 ? -1.553 -5.990 -4.747 1.00 95.12 313 TYR A CA 1
ATOM 2512 C C . TYR A 1 313 ? -0.708 -4.723 -4.844 1.00 95.12 313 TYR A C 1
ATOM 2514 O O . TYR A 1 313 ? -1.246 -3.617 -4.946 1.00 95.12 313 TYR A O 1
ATOM 2522 N N . LEU A 1 314 ? 0.608 -4.893 -4.766 1.00 94.69 314 LEU A N 1
ATOM 2523 C CA . LEU A 1 314 ? 1.584 -3.815 -4.812 1.00 94.69 314 LEU A CA 1
ATOM 2524 C C . LEU A 1 314 ? 2.282 -3.807 -6.173 1.00 94.69 314 LEU A C 1
ATOM 2526 O O . LEU A 1 314 ? 2.802 -4.847 -6.578 1.00 94.69 314 LEU A O 1
ATOM 2530 N N . PHE A 1 315 ? 2.291 -2.646 -6.826 1.00 92.12 315 PHE A N 1
ATOM 2531 C CA . PHE A 1 315 ? 2.948 -2.359 -8.104 1.00 92.12 315 PHE A CA 1
ATOM 2532 C C . PHE A 1 315 ? 4.138 -1.424 -7.886 1.00 92.12 315 PHE A C 1
ATOM 2534 O O . PHE A 1 315 ? 3.990 -0.461 -7.092 1.00 92.12 315 PHE A O 1
#

Foldseek 3Di:
DVVVVVVVVVVVVVVVVVVVVPDDPPDDDDPVVVCVVVVVVVVVVVCVVCVVVVVVVVVVPDDDQWDWQKKWKWKDWFPGATAAIWMDGPVRKAQDDPVLLCLQCVLLVVPPLVVVVPVVDDSRNKIKDWTAQWGPDFDDDDPVNLVVSLVLLVDQDKIKMKMKIWTWTQADPRDIDIDIDMFMFIDHGPPDPLSVLVSCQSPDPAFDPDKRKGAFGAFQEWEQDNVRDIDFGLSFDDPPPPVPDDDDDDDDDDDDPPDDPRDPSRGFMKIWGWHDDPTIHIGIWTPCDPPPPRNVSRPVSRPPRDRSTDMHMYD

InterPro domains:
  IPR027272 Piezo family [PTHR13167] (1-290)
  IPR031334 Piezo non-specific cation channel, cap domain [PF12166] (96-293)
  IPR056770 Piezo, THU9 and anchor domain [PF24874] (1-57)

Sequence (315 aa):
MEDVTQSLFDRKCQQESEAKCNRPSGQPYNRTTKLLVGGLLFMLLIMTLIFPFFLFSLSSTVGIATLPHKLELAIYMGRSQQIFEAYVTRSDLIQLSDEDYLNISATFDNIEAADTIFDAFKVEDIVVVKWSPHSMTTWDISPGSKEELLEDLENEDPFTFRLEIQYTHVGHGGQQSNRVFAQTSDLAPLPNAERQNLIDIVKAKTDTSTLLLLPLIFPKFLKIDKEGRPEVLSMMEHIEVTRIIHDKNQSLDGADDDDVPPDPNKLRNLLLTLRRSKAAWWQLSEECTILDDNYVYYLTNLAHNDCDFLVLYLF